Protein AF-A0AAV7UD61-F1 (afdb_monomer_lite)

pLDDT: mean 75.39, std 16.76, range [29.48, 95.06]

InterPro domains:
  IPR025260 Chromodomain-helicase-DNA-binding protein 1-like, C-terminal domain [PF13907] (40-122)
  IPR025260 Chromodomain-helicase-DNA-binding protein 1-like, C-terminal domain [SM01176] (21-124)
  IPR039880 CHD1 helical C-terminal domain containing protein 1-like [PTHR21765] (12-129)

Structure (mmCIF, N/CA/C/O backbone):
data_AF-A0AAV7UD61-F1
#
_entry.id   AF-A0AAV7UD61-F1
#
loop_
_atom_site.group_PDB
_atom_site.id
_atom_site.type_symbol
_atom_site.label_atom_id
_atom_site.label_alt_id
_atom_site.label_comp_id
_atom_site.label_asym_id
_atom_site.label_entity_id
_atom_site.label_seq_id
_atom_site.pdbx_PDB_ins_code
_atom_site.Cartn_x
_atom_site.Cartn_y
_atom_site.Cartn_z
_atom_site.occupancy
_atom_site.B_iso_or_equiv
_atom_site.auth_seq_id
_atom_site.auth_comp_id
_atom_site.auth_asym_id
_atom_site.auth_atom_id
_atom_site.pdbx_PDB_model_num
ATOM 1 N N . MET A 1 1 ? -34.409 -6.159 3.191 1.00 36.53 1 MET A N 1
ATOM 2 C CA . MET A 1 1 ? -32.940 -6.326 3.212 1.00 36.53 1 MET A CA 1
ATOM 3 C C . MET A 1 1 ? -32.510 -6.588 1.780 1.00 36.53 1 MET A C 1
ATOM 5 O O . MET A 1 1 ? -32.807 -7.651 1.262 1.00 36.53 1 MET A O 1
ATOM 9 N N . SER A 1 2 ? -31.980 -5.572 1.098 1.00 35.78 2 SER A N 1
ATOM 10 C CA . SER A 1 2 ? -31.686 -5.645 -0.338 1.00 35.78 2 SER A CA 1
ATOM 11 C C . SER A 1 2 ? -30.188 -5.876 -0.516 1.00 35.78 2 SER A C 1
ATOM 13 O O . SER A 1 2 ? -29.393 -4.960 -0.307 1.00 35.78 2 SER A O 1
ATOM 15 N N . SER A 1 3 ? -29.799 -7.118 -0.808 1.00 38.97 3 SER A N 1
ATOM 16 C CA . SER A 1 3 ? -28.416 -7.486 -1.112 1.00 38.97 3 SER A CA 1
ATOM 17 C C . SER A 1 3 ? -28.027 -6.872 -2.454 1.00 38.97 3 SER A C 1
ATOM 19 O O . SER A 1 3 ? -28.459 -7.339 -3.506 1.00 38.97 3 SER A O 1
ATOM 21 N N . LYS A 1 4 ? -27.216 -5.813 -2.426 1.00 45.31 4 LYS A N 1
ATOM 22 C CA . LYS A 1 4 ? -26.603 -5.259 -3.636 1.00 45.31 4 LYS A CA 1
ATOM 23 C C . LYS A 1 4 ? -25.491 -6.204 -4.084 1.00 45.31 4 LYS A C 1
ATOM 25 O O . LYS A 1 4 ? -24.361 -6.111 -3.622 1.00 45.31 4 LYS A O 1
ATOM 30 N N . GLN A 1 5 ? -25.835 -7.142 -4.959 1.00 41.94 5 GLN A N 1
ATOM 31 C CA . GLN A 1 5 ? -24.858 -7.993 -5.625 1.00 41.94 5 GLN A CA 1
ATOM 32 C C . GLN A 1 5 ? -24.098 -7.156 -6.657 1.00 41.94 5 GLN A C 1
ATOM 34 O O . GLN A 1 5 ? -24.698 -6.578 -7.561 1.00 41.94 5 GLN A O 1
ATOM 39 N N . PHE A 1 6 ? -22.772 -7.113 -6.544 1.00 42.91 6 PHE A N 1
ATOM 40 C CA . PHE A 1 6 ? -21.937 -6.877 -7.714 1.00 42.91 6 PHE A CA 1
ATOM 41 C C . PHE A 1 6 ? -21.918 -8.187 -8.500 1.00 42.91 6 PHE A C 1
ATOM 43 O O . PHE A 1 6 ? -21.272 -9.153 -8.095 1.00 42.91 6 PHE A O 1
ATOM 50 N N . ALA A 1 7 ? -22.668 -8.238 -9.598 1.00 36.91 7 ALA A N 1
ATOM 51 C CA . ALA A 1 7 ? -22.501 -9.287 -10.589 1.00 36.91 7 ALA A CA 1
ATOM 52 C C . ALA A 1 7 ? -21.109 -9.110 -11.212 1.00 36.91 7 ALA A C 1
ATOM 54 O O . ALA A 1 7 ? -20.886 -8.207 -12.016 1.00 36.91 7 ALA A O 1
ATOM 55 N N . VAL A 1 8 ? -20.153 -9.941 -10.797 1.00 40.88 8 VAL A N 1
ATOM 56 C CA . VAL A 1 8 ? -18.854 -10.054 -11.463 1.00 40.88 8 VAL A CA 1
ATOM 57 C C . VAL A 1 8 ? -19.097 -10.823 -12.758 1.00 40.88 8 VAL A C 1
ATOM 59 O O . VAL A 1 8 ? -19.033 -12.048 -12.785 1.00 40.88 8 VAL A O 1
ATOM 62 N N . SER A 1 9 ? -19.445 -10.098 -13.821 1.00 33.25 9 SER A N 1
ATOM 63 C CA . SER A 1 9 ? -19.324 -10.621 -15.181 1.00 33.25 9 SER A CA 1
ATOM 64 C C . SER A 1 9 ? -17.850 -10.541 -15.562 1.00 33.25 9 SER A C 1
ATOM 66 O O . SER A 1 9 ? -17.305 -9.454 -15.740 1.00 33.25 9 SER A O 1
ATOM 68 N N . LEU A 1 10 ? -17.190 -11.697 -15.601 1.00 43.19 10 LEU A N 1
ATOM 69 C CA . LEU A 1 10 ? -15.890 -11.869 -16.242 1.00 43.19 10 LEU A CA 1
ATOM 70 C C . LEU A 1 10 ? -16.129 -11.865 -17.755 1.00 43.19 10 LEU A C 1
ATOM 72 O O . LEU A 1 10 ? -16.506 -12.883 -18.323 1.00 43.19 10 LEU A O 1
ATOM 76 N N . GLU A 1 11 ? -15.943 -10.709 -18.383 1.00 29.48 11 GLU A N 1
ATOM 77 C CA . GLU A 1 11 ? -15.873 -10.552 -19.839 1.00 29.48 11 GLU A CA 1
ATOM 78 C C . GLU A 1 11 ? -14.590 -9.753 -20.147 1.00 29.48 11 GLU A C 1
ATOM 80 O O . GLU A 1 11 ? -14.348 -8.728 -19.492 1.00 29.48 11 GLU A O 1
ATOM 85 N N . PRO A 1 12 ? -13.700 -10.235 -21.035 1.00 40.78 12 PRO A N 1
ATOM 86 C CA . PRO A 1 12 ? -12.395 -9.629 -21.254 1.00 40.78 12 PRO A CA 1
ATOM 87 C C . PRO A 1 12 ? -12.520 -8.461 -22.239 1.00 40.78 12 PRO A C 1
ATOM 89 O O . PRO A 1 12 ? -12.270 -8.597 -23.433 1.00 40.78 12 PRO A O 1
ATOM 92 N N . SER A 1 13 ? -12.886 -7.281 -21.744 1.00 32.56 13 SER A N 1
ATOM 93 C CA . SER A 1 13 ? -12.985 -6.098 -22.598 1.00 32.56 13 SER A CA 1
ATOM 94 C C . SER A 1 13 ? -11.621 -5.434 -22.807 1.00 32.56 13 SER A C 1
ATOM 96 O O . SER A 1 13 ? -10.986 -4.963 -21.856 1.00 32.56 13 SER A O 1
ATOM 98 N N . LEU A 1 14 ? -11.240 -5.412 -24.086 1.00 38.53 14 LEU A N 1
ATOM 99 C CA . LEU A 1 14 ? -10.117 -4.731 -24.716 1.00 38.53 14 LEU A CA 1
ATOM 100 C C . LEU A 1 14 ? -9.861 -3.303 -24.214 1.00 38.53 14 LEU A C 1
ATOM 102 O O . LEU A 1 14 ? -10.757 -2.558 -23.819 1.00 38.53 14 LEU A O 1
ATOM 106 N N . GLU A 1 15 ? -8.587 -2.942 -24.329 1.00 46.84 15 GLU A N 1
ATOM 107 C CA . GLU A 1 15 ? -8.013 -1.618 -24.149 1.00 46.84 15 GLU A CA 1
ATOM 108 C C . GLU A 1 15 ? -8.794 -0.510 -24.871 1.00 46.84 15 GLU A C 1
ATOM 110 O O . GLU A 1 15 ? -9.121 -0.603 -26.052 1.00 46.84 15 GLU A O 1
ATOM 115 N N . SER A 1 16 ? -8.996 0.602 -24.165 1.00 34.72 16 SER A N 1
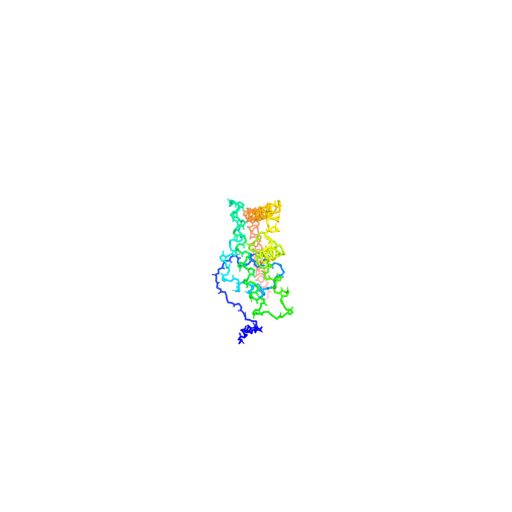ATOM 116 C CA . SER A 1 16 ? -9.247 1.908 -24.767 1.00 34.72 16 SER A CA 1
ATOM 117 C C . SER A 1 16 ? -8.548 2.970 -23.929 1.00 34.72 16 SER A C 1
ATOM 119 O O . SER A 1 16 ? -8.999 3.361 -22.850 1.00 34.72 16 SER A O 1
ATOM 121 N N . SER A 1 17 ? -7.417 3.416 -24.460 1.00 44.12 17 SER A N 1
ATOM 122 C CA . SER A 1 17 ? -6.573 4.503 -23.989 1.00 44.12 17 SER A CA 1
ATOM 123 C C . SER A 1 17 ? -7.355 5.792 -23.727 1.00 44.12 17 SER A C 1
ATOM 125 O O . SER A 1 17 ? -8.026 6.322 -24.607 1.00 44.12 17 SER A O 1
ATOM 127 N N . SER A 1 18 ? -7.183 6.360 -22.534 1.00 36.69 18 SER A N 1
ATOM 128 C CA . SER A 1 18 ? -7.392 7.787 -22.292 1.00 36.69 18 SER A CA 1
ATOM 129 C C . SER A 1 18 ? -6.300 8.282 -21.353 1.00 36.69 18 SER A C 1
ATOM 131 O O . SER A 1 18 ? -6.206 7.896 -20.189 1.00 36.69 18 SER A O 1
ATOM 133 N N . SER A 1 19 ? -5.445 9.123 -21.917 1.00 45.88 19 SER A N 1
ATOM 134 C CA . SER A 1 19 ? -4.215 9.674 -21.369 1.00 45.88 19 SER A CA 1
ATOM 135 C C . SER A 1 19 ? -4.374 10.290 -19.975 1.00 45.88 19 SER A C 1
ATOM 137 O O . SER A 1 19 ? -4.966 11.360 -19.829 1.00 45.88 19 SER A O 1
ATOM 139 N N . ASN A 1 20 ? -3.771 9.652 -18.966 1.00 39.94 20 ASN A N 1
ATOM 140 C CA . ASN A 1 20 ? -3.152 10.319 -17.819 1.00 39.94 20 ASN A CA 1
ATOM 141 C C . ASN A 1 20 ? -2.178 9.383 -17.063 1.00 39.94 20 ASN A C 1
ATOM 143 O O . ASN A 1 20 ? -2.588 8.549 -16.268 1.00 39.94 20 ASN A O 1
ATOM 147 N N . ALA A 1 21 ? -0.885 9.690 -17.208 1.00 45.38 21 ALA A N 1
ATOM 148 C CA . ALA A 1 21 ? 0.162 9.656 -16.179 1.00 45.38 21 ALA A CA 1
ATOM 149 C C . ALA A 1 21 ? 1.005 8.371 -15.922 1.00 45.38 21 ALA A C 1
ATOM 151 O O . ALA A 1 21 ? 0.470 7.333 -15.547 1.00 45.38 21 ALA A O 1
ATOM 152 N N . PRO A 1 22 ? 2.350 8.524 -15.825 1.00 50.88 22 PRO A N 1
ATOM 153 C CA . PRO A 1 22 ? 3.302 7.541 -15.267 1.00 50.88 22 PRO A CA 1
ATOM 154 C C . PRO A 1 22 ? 3.036 7.092 -13.815 1.00 50.88 22 PRO A C 1
ATOM 156 O O . PRO A 1 22 ? 3.796 6.317 -13.247 1.00 50.88 22 PRO A O 1
ATOM 159 N N . LYS A 1 23 ? 2.012 7.634 -13.144 1.00 52.72 23 LYS A N 1
ATOM 160 C CA . LYS A 1 23 ? 1.738 7.368 -11.722 1.00 52.72 23 LYS A CA 1
ATOM 161 C C . LYS A 1 23 ? 0.929 6.092 -11.510 1.00 52.72 23 LYS A C 1
ATOM 163 O O . LYS A 1 23 ? 1.025 5.517 -10.429 1.00 52.72 23 LYS A O 1
ATOM 168 N N . GLU A 1 24 ? 0.131 5.688 -12.494 1.00 55.94 24 GLU A N 1
ATOM 169 C CA . GLU A 1 24 ? -0.717 4.499 -12.396 1.00 55.94 24 GLU A CA 1
ATOM 170 C C . GLU A 1 24 ? 0.133 3.223 -12.458 1.00 55.94 24 GLU A C 1
ATOM 172 O O . GLU A 1 24 ? 0.063 2.414 -11.533 1.00 55.94 24 GLU A O 1
ATOM 177 N N . ASP A 1 25 ? 1.038 3.131 -13.436 1.00 59.50 25 ASP A N 1
ATOM 178 C CA . ASP A 1 25 ? 1.982 2.012 -13.577 1.00 59.50 25 ASP A CA 1
ATOM 179 C C . ASP A 1 25 ? 2.899 1.850 -12.366 1.00 59.50 25 ASP A C 1
ATOM 181 O O . ASP A 1 25 ? 3.105 0.743 -11.871 1.00 59.50 25 ASP A O 1
ATOM 185 N N . VAL A 1 26 ? 3.401 2.956 -11.812 1.00 62.12 26 VAL A N 1
ATOM 186 C CA . VAL A 1 26 ? 4.278 2.907 -10.632 1.00 62.12 26 VAL A CA 1
ATOM 187 C C . VAL A 1 26 ? 3.539 2.358 -9.406 1.00 62.12 26 VAL A C 1
ATOM 189 O O . VAL A 1 26 ? 4.123 1.623 -8.612 1.00 62.12 26 VAL A O 1
ATOM 192 N N . LEU A 1 27 ? 2.255 2.686 -9.236 1.00 64.69 27 LEU A N 1
ATOM 193 C CA . LEU A 1 27 ? 1.439 2.170 -8.132 1.00 64.69 27 LEU A CA 1
ATOM 194 C C . LEU A 1 27 ? 1.108 0.685 -8.306 1.00 64.69 27 LEU A C 1
ATOM 196 O O . LEU A 1 27 ? 1.111 -0.044 -7.314 1.00 64.69 27 LEU A O 1
ATOM 200 N N . ILE A 1 28 ? 0.862 0.248 -9.543 1.00 67.00 28 ILE A N 1
ATOM 201 C CA . ILE A 1 28 ? 0.646 -1.163 -9.885 1.00 67.00 28 ILE A CA 1
ATOM 202 C C . ILE A 1 28 ? 1.929 -1.969 -9.630 1.00 67.00 28 ILE A C 1
ATOM 204 O O . ILE A 1 28 ? 1.870 -3.017 -8.995 1.00 67.00 28 ILE A O 1
ATOM 208 N N . HIS A 1 29 ? 3.104 -1.441 -9.988 1.00 62.66 29 HIS A N 1
ATOM 209 C CA . HIS A 1 29 ? 4.391 -2.075 -9.681 1.00 62.66 29 HIS A CA 1
ATOM 210 C C . HIS A 1 29 ? 4.658 -2.164 -8.166 1.00 62.66 29 HIS A C 1
ATOM 212 O O . HIS A 1 29 ? 5.218 -3.139 -7.671 1.00 62.66 29 HIS A O 1
ATOM 218 N N . CYS A 1 30 ? 4.239 -1.168 -7.378 1.00 57.38 30 CYS A N 1
ATOM 219 C CA . CYS A 1 30 ? 4.327 -1.237 -5.914 1.00 57.38 30 CYS A CA 1
ATOM 220 C C . CYS A 1 30 ? 3.307 -2.205 -5.282 1.00 57.38 30 CYS A C 1
ATOM 222 O O . CYS A 1 30 ? 3.410 -2.506 -4.090 1.00 57.38 30 CYS A O 1
ATOM 224 N N . ALA A 1 31 ? 2.332 -2.688 -6.055 1.00 65.25 31 ALA A N 1
ATOM 225 C CA . ALA A 1 31 ? 1.269 -3.584 -5.619 1.00 65.25 31 ALA A CA 1
ATOM 226 C C . ALA A 1 31 ? 1.618 -5.073 -5.781 1.00 65.25 31 ALA A C 1
ATOM 228 O O . ALA A 1 31 ? 0.713 -5.902 -5.778 1.00 65.25 31 ALA A O 1
ATOM 229 N N . GLU A 1 32 ? 2.904 -5.423 -5.880 1.00 68.12 32 GLU A N 1
ATOM 230 C CA . GLU A 1 32 ? 3.391 -6.799 -6.026 1.00 68.12 32 GLU A CA 1
ATOM 231 C C . GLU A 1 32 ? 2.633 -7.780 -5.099 1.00 68.12 32 GLU A C 1
ATOM 233 O O . GLU A 1 32 ? 2.554 -7.586 -3.870 1.00 68.12 32 GLU A O 1
ATOM 238 N N . GLY A 1 33 ? 1.999 -8.787 -5.717 1.00 67.12 33 GLY A N 1
ATOM 239 C CA . GLY A 1 33 ? 1.102 -9.757 -5.072 1.00 67.12 33 GLY A CA 1
ATOM 240 C C . GLY A 1 33 ? -0.399 -9.407 -5.070 1.00 67.12 33 GLY A C 1
ATOM 241 O O . GLY A 1 33 ? -1.187 -10.173 -4.516 1.00 67.12 33 GLY A O 1
ATOM 242 N N . LEU A 1 34 ? -0.818 -8.282 -5.662 1.00 80.75 34 LEU A N 1
ATOM 243 C CA . LEU A 1 34 ? -2.221 -7.966 -5.961 1.00 80.75 34 LEU A CA 1
ATOM 244 C C . LEU A 1 34 ? -2.476 -8.159 -7.461 1.00 80.75 34 LEU A C 1
ATOM 246 O O . LEU A 1 34 ? -1.796 -7.554 -8.283 1.00 80.75 34 LEU A O 1
ATOM 250 N N . GLY A 1 35 ? -3.466 -8.980 -7.821 1.00 85.50 35 GLY A N 1
ATOM 251 C CA . GLY A 1 35 ? -3.871 -9.141 -9.220 1.00 85.50 35 GLY A CA 1
ATOM 252 C C . GLY A 1 35 ? -4.452 -7.847 -9.800 1.00 85.50 35 GLY A C 1
ATOM 253 O O . GLY A 1 35 ? -5.031 -7.040 -9.068 1.00 85.50 35 GLY A O 1
ATOM 254 N N . THR A 1 36 ? -4.332 -7.655 -11.116 1.00 85.00 36 THR A N 1
ATOM 255 C CA . THR A 1 36 ? -4.787 -6.444 -11.827 1.00 85.00 36 THR A CA 1
ATOM 256 C C . THR A 1 36 ? -6.253 -6.108 -11.541 1.00 85.00 36 THR A C 1
ATOM 258 O O . THR A 1 36 ? -6.579 -4.961 -11.226 1.00 85.00 36 THR A O 1
ATOM 261 N N . ASP A 1 37 ? -7.140 -7.104 -11.566 1.00 86.81 37 ASP A N 1
ATOM 262 C CA . ASP A 1 37 ? -8.572 -6.894 -11.319 1.00 86.81 37 ASP A CA 1
ATOM 263 C C . ASP A 1 37 ? -8.871 -6.621 -9.847 1.00 86.81 37 ASP A C 1
ATOM 265 O O . ASP A 1 37 ? -9.657 -5.734 -9.512 1.00 86.81 37 ASP A O 1
ATOM 269 N N . THR A 1 38 ? -8.160 -7.295 -8.943 1.00 89.38 38 THR A N 1
ATOM 270 C CA . THR A 1 38 ? -8.215 -7.012 -7.507 1.00 89.38 38 THR A CA 1
ATOM 271 C C . THR A 1 38 ? -7.804 -5.568 -7.218 1.00 89.38 38 THR A C 1
ATOM 273 O O . THR A 1 38 ? -8.460 -4.873 -6.443 1.00 89.38 38 THR A O 1
ATOM 276 N N . PHE A 1 39 ? -6.751 -5.085 -7.879 1.00 87.81 39 PHE A N 1
ATOM 277 C CA . PHE A 1 39 ? -6.288 -3.709 -7.749 1.00 87.81 39 PHE A CA 1
ATOM 278 C C . PHE A 1 39 ? -7.328 -2.703 -8.261 1.00 87.81 39 PHE A C 1
ATOM 280 O O . PHE A 1 39 ? -7.558 -1.685 -7.604 1.00 87.81 39 PHE A O 1
ATOM 287 N N . LYS A 1 40 ? -8.004 -2.988 -9.384 1.00 90.19 40 LYS A N 1
ATOM 288 C CA . LYS A 1 40 ? -9.122 -2.167 -9.889 1.00 90.19 40 LYS A CA 1
ATOM 289 C C . LYS A 1 40 ? -10.276 -2.101 -8.883 1.00 90.19 40 LYS A C 1
ATOM 291 O O . LYS A 1 40 ? -10.719 -1.000 -8.558 1.00 90.19 40 LYS A O 1
ATOM 296 N N . ILE A 1 41 ? -10.690 -3.239 -8.322 1.00 89.38 41 ILE A N 1
ATOM 297 C CA . ILE A 1 41 ? -11.751 -3.304 -7.301 1.00 89.38 41 ILE A CA 1
ATOM 298 C C . ILE A 1 41 ? -11.371 -2.468 -6.072 1.00 89.38 41 ILE A C 1
ATOM 300 O O . ILE A 1 41 ? -12.160 -1.642 -5.606 1.00 89.38 41 ILE A O 1
ATOM 304 N N . CYS A 1 42 ? -10.140 -2.620 -5.574 1.00 91.06 42 CYS A N 1
ATOM 305 C CA . CYS A 1 42 ? -9.647 -1.816 -4.461 1.00 91.06 42 CYS A CA 1
ATOM 306 C C . CYS A 1 42 ? -9.640 -0.319 -4.786 1.00 91.06 42 CYS A C 1
ATOM 308 O O . CYS A 1 42 ? -10.078 0.480 -3.957 1.00 91.06 42 CYS A O 1
ATOM 310 N N . LYS A 1 43 ? -9.170 0.075 -5.976 1.00 90.25 43 LYS A N 1
ATOM 311 C CA . LYS A 1 43 ? -9.158 1.479 -6.411 1.00 90.25 43 LYS A CA 1
ATOM 312 C C . LYS A 1 43 ? -10.557 2.086 -6.421 1.00 90.25 43 LYS A C 1
ATOM 314 O O . LYS A 1 43 ? -10.734 3.161 -5.845 1.00 90.25 43 LYS A O 1
ATOM 319 N N . GLU A 1 44 ? -11.525 1.415 -7.041 1.00 92.69 44 GLU A N 1
ATOM 320 C CA . GLU A 1 44 ? -12.894 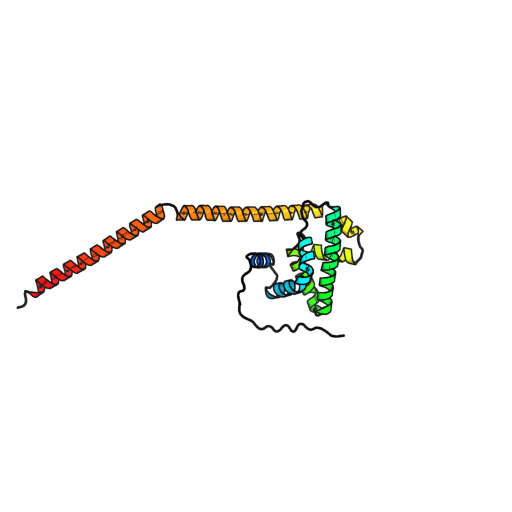1.928 -7.147 1.00 92.69 44 GLU A CA 1
ATOM 321 C C . GLU A 1 44 ? -13.544 2.059 -5.770 1.00 92.69 44 GLU A C 1
ATOM 323 O O . GLU A 1 44 ? -14.032 3.132 -5.406 1.00 92.69 44 GLU A O 1
ATOM 328 N N . TYR A 1 45 ? -13.444 1.024 -4.935 1.00 91.00 45 TYR A N 1
ATOM 329 C CA . TYR A 1 45 ? -14.048 1.061 -3.605 1.00 91.00 45 TYR A CA 1
ATOM 330 C C . TYR A 1 45 ? -13.382 2.082 -2.666 1.00 91.00 45 TYR A C 1
ATOM 332 O O . TYR A 1 45 ? -14.038 2.699 -1.819 1.00 91.00 45 TYR A O 1
ATOM 340 N N . MET A 1 46 ? -12.073 2.304 -2.821 1.00 90.62 46 MET A N 1
ATOM 341 C CA . MET A 1 46 ? -11.311 3.273 -2.027 1.00 90.62 46 MET A CA 1
ATOM 342 C C . MET A 1 46 ? -11.367 4.699 -2.581 1.00 90.62 46 MET A C 1
ATOM 344 O O . MET A 1 46 ? -10.843 5.624 -1.948 1.00 90.62 46 MET A O 1
ATOM 348 N N . ARG A 1 47 ? -12.031 4.929 -3.720 1.00 91.38 47 ARG A N 1
ATOM 349 C CA . ARG A 1 47 ? -12.180 6.255 -4.334 1.00 91.38 47 ARG A CA 1
ATOM 350 C C . ARG A 1 47 ? -12.764 7.306 -3.373 1.00 91.38 47 ARG A C 1
ATOM 352 O O . ARG A 1 47 ? -12.155 8.379 -3.269 1.00 91.38 47 ARG A O 1
ATOM 359 N N . PRO A 1 48 ? -13.827 7.030 -2.584 1.00 90.75 48 PRO A N 1
ATOM 360 C CA . PRO A 1 48 ? -14.336 7.971 -1.575 1.00 90.75 48 PRO A CA 1
ATOM 361 C C . PRO A 1 48 ? -13.311 8.271 -0.469 1.00 90.75 48 PRO A C 1
ATOM 363 O O . PRO A 1 48 ? -13.302 9.350 0.127 1.00 90.75 48 PRO A O 1
ATOM 366 N N . MET A 1 49 ? -12.386 7.339 -0.236 1.00 89.75 49 MET A N 1
ATOM 367 C CA . MET A 1 49 ? -11.377 7.392 0.818 1.00 89.75 49 MET A CA 1
ATOM 368 C C . MET A 1 49 ? -10.040 8.005 0.389 1.00 89.75 49 MET A C 1
ATOM 370 O O . MET A 1 49 ? -9.141 8.158 1.221 1.00 89.75 49 MET A O 1
ATOM 374 N N . LYS A 1 50 ? -9.915 8.479 -0.858 1.00 87.12 50 LYS A N 1
ATOM 375 C CA . LYS A 1 50 ? -8.691 9.099 -1.403 1.00 87.12 50 LYS A CA 1
ATOM 376 C C . LYS A 1 50 ? -8.097 10.190 -0.504 1.00 87.12 50 LYS A C 1
ATOM 378 O O . LYS A 1 50 ? -6.881 10.253 -0.324 1.00 87.12 50 LYS A O 1
ATOM 383 N N . LYS A 1 51 ? -8.936 11.050 0.092 1.00 83.88 51 LYS A N 1
ATOM 384 C CA . LYS A 1 51 ? -8.477 12.123 1.000 1.00 83.88 51 LYS A CA 1
ATOM 385 C C . LYS A 1 51 ? -7.878 11.571 2.297 1.00 83.88 51 LYS A C 1
ATOM 387 O O . LYS A 1 51 ? -6.923 12.148 2.808 1.00 83.88 51 LYS A O 1
ATOM 392 N N . SER A 1 52 ? -8.430 10.484 2.827 1.00 83.56 52 SER A N 1
ATOM 393 C CA . SER A 1 52 ? -7.912 9.823 4.028 1.00 83.56 52 SER A CA 1
ATOM 394 C C . SER A 1 52 ? -6.636 9.037 3.736 1.00 83.56 52 SER A C 1
ATOM 396 O O . SER A 1 52 ? -5.695 9.136 4.516 1.00 83.56 52 SER A O 1
ATOM 398 N N . LEU A 1 53 ? -6.564 8.346 2.592 1.00 84.62 53 LEU A N 1
ATOM 399 C CA . LEU A 1 53 ? -5.356 7.642 2.147 1.00 84.62 53 LEU A CA 1
ATOM 400 C C . LEU A 1 53 ? -4.176 8.600 1.967 1.00 84.62 53 LEU A C 1
ATOM 402 O O . LEU A 1 53 ? -3.105 8.365 2.512 1.00 84.62 53 LEU A O 1
ATOM 406 N N . ARG A 1 54 ? -4.385 9.750 1.311 1.00 80.06 54 ARG A N 1
ATOM 407 C CA . ARG A 1 54 ? -3.335 10.780 1.184 1.00 80.06 54 ARG A CA 1
ATOM 408 C C . ARG A 1 54 ? -2.819 11.280 2.531 1.00 80.06 54 ARG A C 1
ATOM 410 O O . ARG A 1 54 ? -1.646 11.594 2.650 1.00 80.06 54 ARG A O 1
ATOM 417 N N . LYS A 1 55 ? -3.687 11.358 3.541 1.00 73.19 55 LYS A N 1
ATOM 418 C CA . LYS A 1 55 ? -3.323 11.816 4.890 1.00 73.19 55 LYS A CA 1
ATOM 419 C C . LYS A 1 55 ? -2.614 10.746 5.723 1.00 73.19 55 LYS A C 1
ATOM 421 O O . LYS A 1 55 ? -2.079 11.086 6.775 1.00 73.19 55 LYS A O 1
ATOM 426 N N . MET A 1 56 ? -2.601 9.484 5.282 1.00 73.06 56 MET A N 1
ATOM 427 C CA . MET A 1 56 ? -1.780 8.440 5.904 1.00 73.06 56 MET A CA 1
ATOM 428 C C . MET A 1 56 ? -0.296 8.572 5.554 1.00 73.06 56 MET A C 1
ATOM 430 O O . MET A 1 56 ? 0.544 8.171 6.360 1.00 73.06 56 MET A O 1
ATOM 434 N N . ALA A 1 57 ? 0.034 9.192 4.418 1.00 69.69 57 ALA A N 1
ATOM 435 C CA . ALA A 1 57 ? 1.379 9.668 4.124 1.00 69.69 57 ALA A CA 1
ATOM 436 C C . ALA A 1 57 ? 1.641 10.950 4.934 1.00 69.69 57 ALA A C 1
ATOM 438 O O . ALA A 1 57 ? 1.451 12.070 4.461 1.00 69.69 57 ALA A O 1
ATOM 439 N N . LEU A 1 58 ? 1.980 10.781 6.212 1.00 65.81 58 LEU A N 1
ATOM 440 C CA . LEU A 1 58 ? 2.229 11.897 7.119 1.00 65.81 58 LEU A CA 1
ATOM 441 C C . LEU A 1 58 ? 3.503 12.659 6.706 1.00 65.81 58 LEU A C 1
ATOM 443 O O . LEU A 1 58 ? 4.544 12.025 6.536 1.00 65.81 58 LEU A O 1
ATOM 447 N N . PRO A 1 59 ? 3.462 14.001 6.620 1.00 64.38 59 PRO A N 1
ATOM 448 C CA . PRO A 1 59 ? 4.662 14.820 6.477 1.00 64.38 59 PRO A CA 1
ATOM 449 C C . PRO A 1 59 ? 5.638 14.581 7.635 1.00 64.38 59 PRO A C 1
ATOM 451 O O . PRO A 1 59 ? 5.213 14.479 8.796 1.00 64.38 59 PRO A O 1
ATOM 454 N N . ALA A 1 60 ? 6.937 14.527 7.332 1.00 61.84 60 ALA A N 1
ATOM 455 C CA . ALA A 1 60 ? 7.992 14.344 8.330 1.00 61.84 60 ALA A CA 1
ATOM 456 C C . ALA A 1 60 ? 7.962 15.445 9.408 1.00 61.84 60 ALA A C 1
ATOM 458 O O . ALA A 1 60 ? 8.160 15.146 10.584 1.00 61.84 60 ALA A O 1
ATOM 459 N N . ASP A 1 61 ? 7.537 16.657 9.049 1.00 66.62 61 ASP A N 1
ATOM 460 C CA . ASP A 1 61 ? 7.634 17.850 9.903 1.00 66.62 61 ASP A CA 1
ATOM 461 C C . ASP A 1 61 ? 6.474 18.025 10.898 1.00 66.62 61 ASP A C 1
ATOM 463 O O . ASP A 1 61 ? 6.472 18.949 11.712 1.00 66.62 61 ASP A O 1
ATOM 467 N N . LEU A 1 62 ? 5.450 17.156 10.873 1.00 69.88 62 LEU A N 1
ATOM 468 C CA . LEU A 1 62 ? 4.364 17.273 11.851 1.00 69.88 62 LEU A CA 1
ATOM 469 C C . LEU A 1 62 ? 4.808 16.831 13.264 1.00 69.88 62 LEU A C 1
ATOM 471 O O . LEU A 1 62 ? 5.401 15.755 13.412 1.00 69.88 62 LEU A O 1
ATOM 475 N N . PRO A 1 63 ? 4.386 17.550 14.326 1.00 74.88 63 PRO A N 1
ATOM 476 C CA . PRO A 1 63 ? 4.568 17.112 15.705 1.00 74.88 63 PRO A CA 1
ATOM 477 C C . PRO A 1 63 ? 3.967 15.727 15.950 1.00 74.88 63 PRO A C 1
ATOM 479 O O . PRO A 1 63 ? 2.866 15.409 15.480 1.00 74.88 63 PRO A O 1
ATOM 482 N N . ARG A 1 64 ? 4.669 14.917 16.744 1.00 69.38 64 ARG A N 1
ATOM 483 C CA . ARG A 1 64 ? 4.319 13.518 17.028 1.00 69.38 64 ARG A CA 1
ATOM 484 C C . ARG A 1 64 ? 2.885 13.349 17.536 1.00 69.38 64 ARG A C 1
ATOM 486 O O . ARG A 1 64 ? 2.157 12.490 17.050 1.00 69.38 64 ARG A O 1
ATOM 493 N N . GLU A 1 65 ? 2.428 14.203 18.442 1.00 73.12 65 GLU A N 1
ATOM 494 C CA . GLU A 1 65 ? 1.063 14.142 18.986 1.00 73.12 65 GLU A CA 1
ATOM 495 C C . GLU A 1 65 ? -0.017 14.394 17.927 1.00 73.12 65 GLU A C 1
ATOM 497 O O . GLU A 1 65 ? -1.031 13.690 17.864 1.00 73.12 65 GLU A O 1
ATOM 502 N N . LYS A 1 66 ? 0.225 15.360 17.032 1.00 76.56 66 LYS A N 1
ATOM 503 C CA . LYS A 1 66 ? -0.680 15.649 15.916 1.00 76.56 66 LYS A CA 1
ATOM 504 C C . LYS A 1 66 ? -0.717 14.465 14.951 1.00 76.56 66 LYS A C 1
ATOM 506 O O . LYS A 1 66 ? -1.816 14.033 14.594 1.00 76.56 66 LYS A O 1
ATOM 511 N N . LYS A 1 67 ? 0.442 13.886 14.602 1.00 72.50 67 LYS A N 1
ATOM 512 C CA . LYS A 1 67 ? 0.538 12.661 13.782 1.00 72.50 67 LYS A CA 1
ATOM 513 C C . LYS A 1 67 ? -0.327 11.542 14.358 1.00 72.50 67 LYS A C 1
ATOM 515 O O . LYS A 1 67 ? -1.148 10.983 13.641 1.00 72.50 67 LYS A O 1
ATOM 520 N N . LEU A 1 68 ? -0.248 11.292 15.665 1.00 73.94 68 LEU A N 1
ATOM 521 C CA . LEU A 1 68 ? -1.038 10.248 16.328 1.00 73.94 68 LEU A CA 1
ATOM 522 C C . LEU A 1 68 ? -2.545 10.482 16.244 1.00 73.94 68 LEU A C 1
ATOM 524 O O . LEU A 1 68 ? -3.296 9.572 15.881 1.00 73.94 68 LEU A O 1
ATOM 528 N N . LYS A 1 69 ? -3.001 11.707 16.519 1.00 78.56 69 LYS A N 1
ATOM 529 C CA . LYS A 1 69 ? -4.425 12.062 16.424 1.00 78.56 69 LYS A CA 1
ATOM 530 C C . LYS A 1 69 ? -4.953 11.930 14.990 1.00 78.56 69 LYS A C 1
ATOM 532 O O . LYS A 1 69 ? -6.129 11.604 14.796 1.00 78.56 69 LYS A O 1
ATOM 537 N N . TYR A 1 70 ? -4.116 12.201 13.988 1.00 77.50 70 TYR A N 1
ATOM 538 C CA . TYR A 1 70 ? -4.461 12.034 12.575 1.00 77.50 70 TYR A CA 1
ATOM 539 C C . TYR A 1 70 ? -4.468 10.571 12.140 1.00 77.50 70 TYR A C 1
ATOM 541 O O . TYR A 1 70 ? -5.458 10.134 11.547 1.00 77.50 70 TYR A O 1
ATOM 549 N N . THR A 1 71 ? -3.432 9.804 12.482 1.00 77.44 71 THR A N 1
ATOM 550 C CA . THR A 1 71 ? -3.354 8.365 12.198 1.00 77.44 71 THR A CA 1
ATOM 551 C C . THR A 1 71 ? -4.536 7.634 12.813 1.00 77.44 71 THR A C 1
ATOM 553 O O . THR A 1 71 ? -5.199 6.875 12.115 1.00 77.44 71 THR A O 1
ATOM 556 N N . ARG A 1 72 ? -4.890 7.935 14.070 1.00 80.62 72 ARG A N 1
ATOM 557 C CA . ARG A 1 72 ? -6.056 7.344 14.744 1.00 80.62 72 ARG A CA 1
ATOM 558 C C . ARG A 1 72 ? -7.357 7.596 13.982 1.00 80.62 72 ARG A C 1
ATOM 560 O O . ARG A 1 72 ? -8.066 6.652 13.657 1.00 80.62 72 ARG A O 1
ATOM 567 N N . ARG A 1 73 ? -7.676 8.863 13.692 1.00 84.38 73 ARG A N 1
ATOM 568 C CA . ARG A 1 73 ? -8.921 9.222 12.986 1.00 84.38 73 ARG A CA 1
ATOM 569 C C . ARG A 1 73 ? -8.988 8.602 11.592 1.00 84.38 73 ARG A C 1
ATOM 571 O O . ARG A 1 73 ? -10.059 8.189 11.159 1.00 84.38 73 ARG A O 1
ATOM 578 N N . SER A 1 74 ? -7.853 8.537 10.905 1.00 85.88 74 SER A N 1
ATOM 579 C CA . SER A 1 74 ? -7.774 7.958 9.564 1.00 85.88 74 SER A CA 1
ATOM 580 C C . SER A 1 74 ? -7.919 6.437 9.599 1.00 85.88 74 SER A C 1
ATOM 582 O O . SER A 1 74 ? -8.645 5.904 8.770 1.00 85.88 74 SER A O 1
ATOM 584 N N . LEU A 1 75 ? -7.303 5.758 10.576 1.00 86.88 75 LEU A N 1
ATOM 585 C CA . LEU A 1 75 ? -7.418 4.310 10.781 1.00 86.88 75 LEU A CA 1
ATOM 586 C C . LEU A 1 75 ? -8.847 3.874 11.087 1.00 86.88 75 LEU A C 1
ATOM 588 O O . LEU A 1 75 ? -9.293 2.901 10.496 1.00 86.88 75 LEU A O 1
ATOM 592 N N . ILE A 1 76 ? -9.555 4.592 11.966 1.00 89.38 76 ILE A N 1
ATOM 593 C CA . ILE A 1 76 ? -10.960 4.289 12.281 1.00 89.38 76 ILE A CA 1
ATOM 594 C C . ILE A 1 76 ? -11.796 4.404 11.007 1.00 89.38 76 ILE A C 1
ATOM 596 O O . ILE A 1 76 ? -12.390 3.430 10.571 1.00 89.38 76 ILE A O 1
ATOM 600 N N . ARG A 1 77 ? -11.738 5.559 10.330 1.00 91.19 77 ARG A N 1
ATOM 601 C CA . ARG A 1 77 ? -12.538 5.792 9.121 1.00 91.19 77 ARG A CA 1
ATOM 602 C C . ARG A 1 77 ? -12.234 4.793 7.998 1.00 91.19 77 ARG A C 1
ATOM 604 O O . ARG A 1 77 ? -13.150 4.359 7.315 1.00 91.19 77 ARG A O 1
ATOM 611 N N . LEU A 1 78 ? -10.959 4.472 7.770 1.00 92.50 78 LEU A N 1
ATOM 612 C CA . LEU A 1 78 ? -10.557 3.505 6.743 1.00 92.50 78 LEU A CA 1
ATOM 613 C C . LEU A 1 78 ? -10.962 2.084 7.113 1.00 92.50 78 LEU A C 1
ATOM 615 O O . LEU A 1 78 ? -11.488 1.376 6.264 1.00 92.50 78 LEU A O 1
ATOM 619 N N . GLY A 1 79 ? -10.721 1.674 8.356 1.00 93.25 79 GLY A N 1
ATOM 620 C CA . GLY A 1 79 ? -11.065 0.335 8.810 1.00 93.25 79 GLY A CA 1
ATOM 621 C C . GLY A 1 79 ? -12.571 0.101 8.833 1.00 93.25 79 GLY A C 1
ATOM 622 O O . GLY A 1 79 ? -13.006 -0.949 8.387 1.00 93.25 79 GLY A O 1
ATOM 623 N N . ASP A 1 80 ? -13.367 1.093 9.236 1.00 94.19 80 ASP A N 1
ATOM 624 C CA . ASP A 1 80 ? -14.830 0.990 9.208 1.00 94.19 80 ASP A CA 1
ATOM 625 C C . ASP A 1 80 ? -15.359 0.893 7.772 1.00 94.19 80 ASP A C 1
ATOM 627 O O . ASP A 1 80 ? -16.222 0.069 7.490 1.00 94.19 80 ASP A O 1
ATOM 631 N N . HIS A 1 81 ? -14.789 1.663 6.836 1.00 95.06 81 HIS A N 1
ATOM 632 C CA . HIS A 1 81 ? -15.122 1.554 5.409 1.00 95.06 81 HIS A CA 1
ATOM 633 C C . HIS A 1 81 ? -14.760 0.171 4.842 1.00 95.06 81 HIS A C 1
ATOM 635 O O . HIS A 1 81 ? -15.518 -0.399 4.066 1.00 95.06 81 HIS A O 1
ATOM 641 N N . ILE A 1 82 ? -13.627 -0.406 5.259 1.00 94.44 82 ILE A N 1
ATOM 642 C 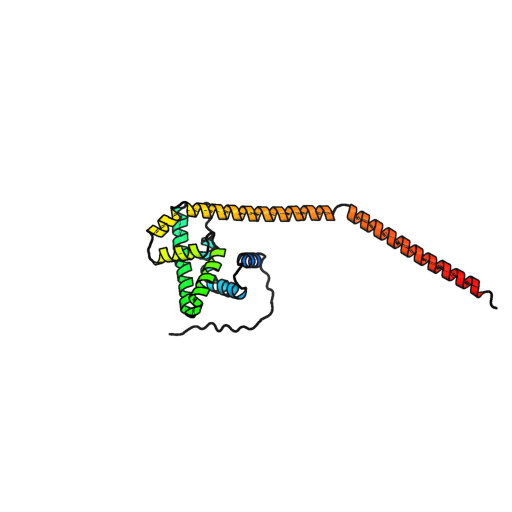CA . ILE A 1 82 ? -13.251 -1.783 4.898 1.00 94.44 82 ILE A CA 1
ATOM 643 C C . ILE A 1 82 ? -14.214 -2.796 5.523 1.00 94.44 82 ILE A C 1
ATOM 645 O O . ILE A 1 82 ? -14.593 -3.751 4.859 1.00 94.44 82 ILE A O 1
ATOM 649 N N . ASP A 1 83 ? -14.618 -2.624 6.776 1.00 94.62 83 ASP A N 1
ATOM 650 C CA . ASP A 1 83 ? -15.534 -3.565 7.422 1.00 94.62 83 ASP A CA 1
ATOM 651 C C . ASP A 1 83 ? -16.914 -3.555 6.749 1.00 94.62 83 ASP A C 1
ATOM 653 O O . ASP A 1 83 ? -17.471 -4.627 6.523 1.00 94.62 83 ASP A O 1
ATOM 657 N N . VAL A 1 84 ? -17.406 -2.383 6.324 1.00 95.06 84 VAL A N 1
ATOM 658 C CA . VAL A 1 84 ? -18.618 -2.272 5.492 1.00 95.06 84 VAL A CA 1
ATOM 659 C C . VAL A 1 84 ? -18.439 -3.012 4.165 1.00 95.06 84 VAL A C 1
ATOM 661 O O . VAL A 1 84 ? -19.321 -3.770 3.775 1.00 95.06 84 VAL A O 1
ATOM 664 N N . PHE A 1 85 ? -17.288 -2.880 3.493 1.00 93.50 85 PHE A N 1
ATOM 665 C CA . PHE A 1 85 ? -17.003 -3.660 2.281 1.00 93.50 85 PHE A CA 1
ATOM 666 C C . PHE A 1 85 ? -17.132 -5.165 2.517 1.00 93.50 85 PHE A C 1
ATOM 668 O O . PHE A 1 85 ? -17.806 -5.873 1.771 1.00 93.50 85 PHE A O 1
ATOM 675 N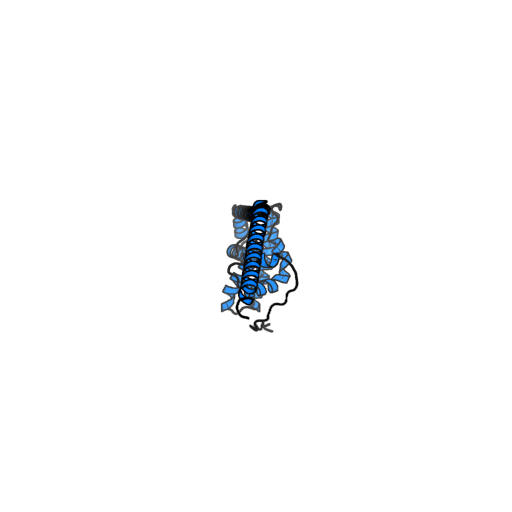 N . LEU A 1 86 ? -16.468 -5.646 3.569 1.00 94.06 86 LEU A N 1
ATOM 676 C CA . LEU A 1 86 ? -16.422 -7.064 3.903 1.00 94.06 86 LEU A CA 1
ATOM 677 C C . LEU A 1 86 ? -17.795 -7.604 4.306 1.00 94.06 86 LEU A C 1
ATOM 679 O O . LEU A 1 86 ? -18.056 -8.783 4.093 1.00 94.06 86 LEU A O 1
ATOM 683 N N . GLN A 1 87 ? -18.644 -6.766 4.896 1.00 94.31 87 GLN A N 1
ATOM 684 C CA . GLN A 1 87 ? -19.985 -7.142 5.321 1.00 94.31 87 GLN A CA 1
ATOM 685 C C . GLN A 1 87 ? -20.989 -7.135 4.163 1.00 94.31 87 GLN A C 1
ATOM 687 O O . GLN A 1 87 ? -21.781 -8.067 4.044 1.00 94.31 87 GLN A O 1
ATOM 692 N N . ASP A 1 88 ? -20.953 -6.106 3.316 1.00 93.38 88 ASP A N 1
ATOM 693 C CA . ASP A 1 88 ? -21.983 -5.886 2.298 1.00 93.38 88 ASP A CA 1
ATOM 694 C C . ASP A 1 88 ? -21.690 -6.621 0.983 1.00 93.38 88 ASP A C 1
ATOM 696 O O . ASP A 1 88 ? -22.623 -6.964 0.255 1.00 93.38 88 ASP A O 1
ATOM 700 N N . TYR A 1 89 ? -20.410 -6.863 0.668 1.00 90.12 89 TYR A N 1
ATOM 701 C CA . TYR A 1 89 ? -19.992 -7.342 -0.656 1.00 90.12 89 TYR A CA 1
ATOM 702 C C . TYR A 1 89 ? -19.253 -8.684 -0.647 1.00 90.12 89 TYR A C 1
ATOM 704 O O . TYR A 1 89 ? -19.129 -9.296 -1.706 1.00 90.12 89 TYR A O 1
ATOM 712 N N . CYS A 1 90 ? -18.753 -9.164 0.497 1.00 91.00 90 CYS A N 1
ATOM 713 C CA . CYS A 1 90 ? -17.982 -10.410 0.553 1.00 91.00 90 CYS A CA 1
ATOM 714 C C . CYS A 1 90 ? -18.785 -11.565 1.147 1.00 91.00 90 CYS A C 1
ATOM 716 O O . CYS A 1 90 ? -19.459 -11.423 2.168 1.00 91.00 90 CYS A O 1
ATOM 718 N N . LYS A 1 91 ? -18.631 -12.758 0.567 1.00 93.31 91 LYS A N 1
ATOM 719 C CA . LYS A 1 91 ? -19.169 -13.980 1.173 1.00 93.31 91 LYS A CA 1
ATOM 720 C C . LYS A 1 91 ? -18.305 -14.400 2.371 1.00 93.31 91 LYS A C 1
ATOM 722 O O . LYS A 1 91 ? -17.101 -14.131 2.363 1.00 93.31 91 LYS A O 1
ATOM 727 N N . PRO A 1 92 ? -18.849 -15.112 3.379 1.00 93.69 92 PRO A N 1
ATOM 728 C CA . PRO A 1 92 ? -18.122 -15.441 4.612 1.00 93.69 92 PRO A CA 1
ATOM 729 C C . PRO A 1 92 ? -16.747 -16.098 4.406 1.00 93.69 92 PRO A C 1
ATOM 731 O O . PRO A 1 92 ? -15.805 -15.803 5.142 1.00 93.69 92 PRO A O 1
ATOM 734 N N . TRP A 1 93 ? -16.598 -16.943 3.380 1.00 92.94 93 TRP A N 1
ATOM 735 C CA . TRP A 1 93 ? -15.326 -17.598 3.049 1.00 92.94 93 TRP A CA 1
ATOM 736 C C . TRP A 1 93 ? -14.310 -16.674 2.357 1.00 92.94 93 TRP A C 1
ATOM 738 O O . TRP A 1 93 ? -13.106 -16.914 2.430 1.00 92.94 93 TRP A O 1
ATOM 748 N N . GLU A 1 94 ? -14.760 -15.583 1.737 1.00 91.31 94 GLU A N 1
ATOM 749 C CA . GLU A 1 94 ? -13.910 -14.618 1.027 1.00 91.31 94 GLU A CA 1
ATOM 750 C C . GLU A 1 94 ? -13.435 -13.482 1.940 1.00 91.31 94 GLU A C 1
ATOM 752 O O . GLU A 1 94 ? -12.410 -12.854 1.670 1.00 91.31 94 GLU A O 1
ATOM 757 N N . VAL A 1 95 ? -14.138 -13.236 3.053 1.00 93.62 95 VAL A N 1
ATOM 758 C CA . VAL A 1 95 ? -13.857 -12.136 3.991 1.00 93.62 95 VAL A CA 1
ATOM 759 C C . VAL A 1 95 ? -12.387 -12.110 4.420 1.00 93.62 95 VAL A C 1
ATOM 761 O O . VAL A 1 95 ? -11.761 -11.052 4.472 1.00 93.62 95 VAL A O 1
ATOM 764 N N . ASN A 1 96 ? -11.793 -13.266 4.718 1.00 92.94 96 ASN A N 1
ATOM 765 C CA . ASN A 1 96 ? -10.395 -13.327 5.151 1.00 92.94 96 ASN A CA 1
ATOM 766 C C . ASN A 1 96 ? -9.411 -12.955 4.034 1.00 92.94 96 ASN A C 1
ATOM 768 O O . ASN A 1 96 ? -8.374 -12.347 4.318 1.00 92.94 96 ASN A O 1
ATOM 772 N N . HIS A 1 97 ? -9.729 -13.307 2.788 1.00 92.56 97 HIS A N 1
ATOM 773 C CA . HIS A 1 97 ? -8.939 -12.946 1.617 1.00 92.56 97 HIS A CA 1
ATOM 774 C C . HIS A 1 97 ? -9.056 -11.444 1.337 1.00 92.56 97 HIS A C 1
ATOM 776 O O . HIS A 1 97 ? -8.048 -10.733 1.371 1.00 92.56 97 HIS A O 1
ATOM 782 N N . TRP A 1 98 ? -10.282 -10.939 1.187 1.00 94.00 98 TRP A N 1
ATOM 783 C CA . TRP A 1 98 ? -10.542 -9.530 0.895 1.00 94.00 98 TRP A CA 1
ATOM 784 C C . TRP A 1 98 ? -10.036 -8.591 1.982 1.00 94.00 98 TRP A C 1
ATOM 786 O O . TRP A 1 98 ? -9.515 -7.520 1.679 1.00 94.00 98 TRP A O 1
ATOM 796 N N . ARG A 1 99 ? -10.074 -9.012 3.250 1.00 94.94 99 ARG A N 1
ATOM 797 C CA . ARG A 1 99 ? -9.467 -8.245 4.341 1.00 94.94 99 ARG A CA 1
ATOM 798 C C . ARG A 1 99 ? -7.964 -8.072 4.123 1.00 94.94 99 ARG A C 1
ATOM 800 O O . ARG A 1 99 ? -7.456 -6.961 4.247 1.00 94.94 99 ARG A O 1
ATOM 807 N N . LYS A 1 100 ? -7.240 -9.150 3.796 1.00 93.31 100 LYS A N 1
ATOM 808 C CA . LYS A 1 100 ? -5.791 -9.082 3.522 1.00 93.31 100 LYS A CA 1
ATOM 809 C C . LYS A 1 100 ? -5.507 -8.178 2.324 1.00 93.31 100 LYS A C 1
ATOM 811 O O . LYS A 1 100 ? -4.624 -7.329 2.416 1.00 93.31 100 LYS A O 1
ATOM 816 N N . VAL A 1 101 ? -6.282 -8.334 1.255 1.00 92.69 101 VAL A N 1
ATOM 817 C CA . VAL A 1 101 ? -6.195 -7.533 0.028 1.00 92.69 101 VAL A CA 1
ATOM 818 C C . VAL A 1 101 ? -6.409 -6.044 0.308 1.00 92.69 101 VAL A C 1
ATOM 820 O O . VAL A 1 101 ? -5.562 -5.230 -0.053 1.00 92.69 101 VAL A O 1
ATOM 823 N N . MET A 1 102 ? -7.477 -5.676 1.017 1.00 94.25 102 MET A N 1
ATOM 824 C CA . MET A 1 102 ? -7.789 -4.274 1.304 1.00 94.25 102 MET A CA 1
ATOM 825 C C . MET A 1 102 ? -6.715 -3.623 2.173 1.00 94.25 102 MET A C 1
ATOM 827 O O . MET A 1 102 ? -6.232 -2.539 1.850 1.00 94.25 102 MET A O 1
ATOM 831 N N . TRP A 1 103 ? -6.255 -4.295 3.231 1.00 94.00 103 TRP A N 1
ATOM 832 C CA . TRP A 1 103 ? -5.164 -3.762 4.053 1.00 94.00 103 TRP A CA 1
ATOM 833 C C . TRP A 1 103 ? -3.828 -3.705 3.301 1.00 94.00 103 TRP A C 1
ATOM 835 O O . TRP A 1 103 ? -3.043 -2.784 3.539 1.00 94.00 103 TRP A O 1
ATOM 845 N N . ARG A 1 104 ? -3.570 -4.635 2.370 1.00 91.69 104 ARG A N 1
ATOM 846 C CA . ARG A 1 104 ? -2.414 -4.573 1.462 1.00 91.69 104 ARG A CA 1
ATOM 847 C C . ARG A 1 104 ? -2.500 -3.353 0.555 1.00 91.69 104 ARG A C 1
ATOM 849 O O . ARG A 1 104 ? -1.531 -2.602 0.487 1.00 91.69 104 ARG A O 1
ATOM 856 N N . PHE A 1 105 ? -3.653 -3.096 -0.048 1.00 91.12 105 PHE A N 1
ATOM 857 C CA . PHE A 1 105 ? -3.863 -1.907 -0.867 1.00 91.12 105 PHE A CA 1
ATOM 858 C C . PHE A 1 105 ? -3.690 -0.610 -0.062 1.00 91.12 105 PHE A C 1
ATOM 860 O O . PHE A 1 105 ? -2.957 0.281 -0.481 1.00 91.12 105 PHE A O 1
ATOM 867 N N . VAL A 1 106 ? -4.282 -0.511 1.135 1.00 90.75 106 VAL A N 1
ATOM 868 C CA . VAL A 1 106 ? -4.112 0.667 2.011 1.00 90.75 106 VAL A CA 1
ATOM 869 C C . VAL A 1 106 ? -2.643 0.882 2.393 1.00 90.75 106 VAL A C 1
ATOM 871 O O . VAL A 1 106 ? -2.197 2.028 2.463 1.00 90.75 106 VAL A O 1
ATOM 874 N N . SER A 1 107 ? -1.870 -0.195 2.579 1.00 88.62 107 SER A N 1
ATOM 875 C CA . SER A 1 107 ? -0.437 -0.093 2.882 1.00 88.62 107 SER A CA 1
ATOM 876 C C . SER A 1 107 ? 0.382 0.564 1.767 1.00 88.62 107 SER A C 1
ATOM 878 O O . SER A 1 107 ? 1.410 1.153 2.066 1.00 88.62 107 SER A O 1
ATOM 880 N N . LEU A 1 108 ? -0.094 0.580 0.515 1.00 86.12 108 LEU A N 1
ATOM 881 C CA . LEU A 1 108 ? 0.577 1.296 -0.584 1.00 86.12 108 LEU A CA 1
ATOM 882 C C . LEU A 1 108 ? 0.609 2.818 -0.374 1.00 86.12 108 LEU A C 1
ATOM 884 O O . LEU A 1 108 ? 1.452 3.513 -0.935 1.00 86.12 108 LEU A O 1
ATOM 888 N N . PHE A 1 109 ? -0.309 3.341 0.442 1.00 84.62 109 PHE A N 1
ATOM 889 C CA . PHE A 1 109 ? -0.427 4.766 0.763 1.00 84.62 109 PHE A CA 1
ATOM 890 C C . PHE A 1 109 ? 0.099 5.093 2.165 1.00 84.62 109 PHE A C 1
ATOM 892 O O . PHE A 1 109 ? -0.093 6.205 2.663 1.00 84.62 109 PHE A O 1
ATOM 899 N N . SER A 1 110 ? 0.734 4.125 2.825 1.00 79.75 110 SER A N 1
ATOM 900 C CA . SER A 1 110 ? 1.251 4.248 4.179 1.00 79.75 110 SER A CA 1
ATOM 901 C C . SER A 1 110 ? 2.693 3.761 4.246 1.00 79.75 110 SER A C 1
ATOM 903 O O . SER A 1 110 ? 3.144 2.954 3.448 1.00 79.75 110 SER A O 1
ATOM 905 N N . GLN A 1 111 ? 3.422 4.226 5.252 1.00 75.50 111 GLN A N 1
ATOM 906 C CA . GLN A 1 111 ? 4.744 3.685 5.582 1.00 75.50 111 GLN A CA 1
ATOM 907 C C . GLN A 1 111 ? 4.642 2.406 6.432 1.00 75.50 111 GLN A C 1
ATOM 909 O O . GLN A 1 111 ? 5.649 1.794 6.781 1.00 75.50 111 GLN A O 1
ATOM 914 N N . MET A 1 112 ? 3.421 2.027 6.813 1.00 77.31 112 MET A N 1
ATOM 915 C CA . MET A 1 112 ? 3.123 0.881 7.657 1.00 77.31 112 MET A CA 1
ATOM 916 C C . MET A 1 112 ? 2.650 -0.293 6.808 1.00 77.31 112 MET A C 1
ATOM 918 O O . MET A 1 112 ? 1.879 -0.123 5.865 1.00 77.31 112 MET A O 1
ATOM 922 N N . ASP A 1 113 ? 3.053 -1.500 7.186 1.00 85.56 113 ASP A N 1
ATOM 923 C CA . ASP A 1 113 ? 2.593 -2.712 6.530 1.00 85.56 113 ASP A CA 1
ATOM 924 C C . ASP A 1 113 ? 1.126 -3.023 6.869 1.00 85.56 113 ASP A C 1
ATOM 926 O O . ASP A 1 113 ? 0.576 -2.626 7.904 1.00 85.56 113 ASP A O 1
ATOM 930 N N . ALA A 1 114 ? 0.499 -3.805 5.993 1.00 89.12 114 ALA A N 1
ATOM 931 C CA . ALA A 1 114 ? -0.899 -4.204 6.103 1.00 89.12 114 ALA A CA 1
ATOM 932 C C . ALA A 1 114 ? -1.252 -4.836 7.460 1.00 89.12 114 ALA A C 1
ATOM 934 O O . ALA A 1 114 ? -2.309 -4.548 8.027 1.00 89.12 114 ALA A O 1
ATOM 935 N N . LYS A 1 115 ? -0.372 -5.689 8.011 1.00 89.38 115 LYS A N 1
ATOM 936 C CA . LYS A 1 115 ? -0.637 -6.386 9.280 1.00 89.38 115 LYS A CA 1
ATOM 937 C C . LYS A 1 115 ? -0.659 -5.402 10.439 1.00 89.38 115 LYS A C 1
ATOM 939 O O . LYS A 1 115 ? -1.537 -5.491 11.300 1.00 89.38 115 LYS A O 1
ATOM 944 N N . THR A 1 116 ? 0.280 -4.462 10.454 1.00 86.81 116 THR A N 1
ATOM 945 C CA . THR A 1 116 ? 0.337 -3.438 11.493 1.00 86.81 116 THR A CA 1
ATOM 946 C C . THR A 1 116 ? -0.844 -2.484 11.401 1.00 86.81 116 THR A C 1
ATOM 948 O O . THR A 1 116 ? -1.479 -2.231 12.423 1.00 86.81 116 THR A O 1
ATOM 951 N N . LEU A 1 117 ? -1.198 -2.008 10.204 1.00 89.00 117 LEU A N 1
ATOM 952 C CA . LEU A 1 117 ? -2.374 -1.153 10.006 1.00 89.00 117 LEU A CA 1
ATOM 953 C C . LEU A 1 117 ? -3.651 -1.821 10.527 1.00 89.00 117 LEU A C 1
ATOM 955 O O . LEU A 1 117 ? -4.376 -1.234 11.331 1.00 89.00 117 LEU A O 1
ATOM 959 N N . HIS A 1 118 ? -3.868 -3.084 10.158 1.00 91.94 118 HIS A N 1
ATOM 960 C CA . HIS A 1 118 ? -5.012 -3.854 10.631 1.00 91.94 118 HIS A CA 1
ATOM 961 C C . HIS A 1 118 ? -4.989 -4.052 12.158 1.00 91.94 118 HIS A C 1
ATOM 963 O O . HIS A 1 118 ? -6.008 -3.886 12.829 1.00 91.94 118 HIS A O 1
ATOM 969 N N . ARG A 1 119 ? -3.823 -4.356 12.745 1.00 89.56 119 ARG A N 1
ATOM 970 C CA . ARG A 1 119 ? -3.670 -4.488 14.204 1.00 89.56 119 ARG A CA 1
ATOM 971 C C . ARG A 1 119 ? -3.998 -3.181 14.928 1.00 89.56 119 ARG A C 1
ATOM 973 O O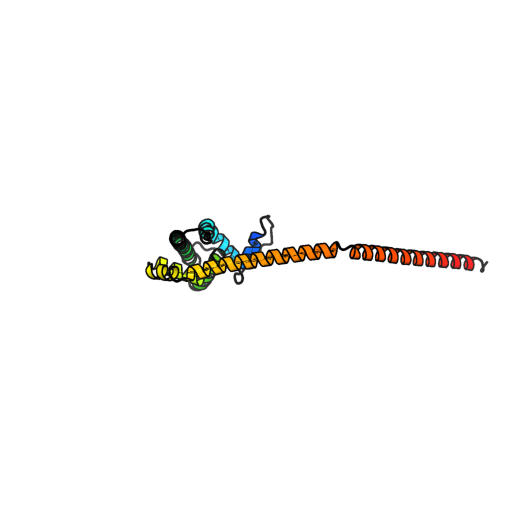 . ARG A 1 119 ? -4.690 -3.210 15.945 1.00 89.56 119 ARG A O 1
ATOM 980 N N . LEU A 1 120 ? -3.532 -2.047 14.407 1.00 87.12 120 LEU A N 1
ATOM 981 C CA . LEU A 1 120 ? -3.833 -0.739 14.982 1.00 87.12 120 LEU A CA 1
ATOM 982 C C . LEU A 1 120 ? -5.317 -0.398 14.881 1.00 87.12 120 LEU A C 1
ATOM 984 O O . LEU A 1 120 ? -5.875 0.108 15.854 1.00 87.12 120 LEU A O 1
ATOM 988 N N . TYR A 1 121 ? -5.964 -0.734 13.763 1.00 90.75 121 TYR A N 1
ATOM 989 C CA . TYR A 1 121 ? -7.412 -0.606 13.638 1.00 90.75 121 TYR A CA 1
ATOM 990 C C . TYR A 1 121 ? -8.144 -1.398 14.730 1.00 90.75 121 TYR A C 1
ATOM 992 O O . TYR A 1 121 ? -8.978 -0.829 15.438 1.00 90.75 121 TYR A O 1
ATOM 1000 N N . LYS A 1 122 ? -7.766 -2.664 14.969 1.00 90.31 122 LYS A N 1
ATOM 1001 C CA . LYS A 1 122 ? -8.362 -3.467 16.053 1.00 90.31 122 LYS A CA 1
ATOM 1002 C C . LYS A 1 122 ? -8.215 -2.799 17.421 1.00 90.31 122 LYS A C 1
ATOM 1004 O O . LYS A 1 122 ? -9.180 -2.760 18.176 1.00 90.31 122 LYS A O 1
ATOM 1009 N N . TYR A 1 123 ? -7.051 -2.230 17.736 1.00 87.25 123 TYR A N 1
ATOM 1010 C CA . TYR A 1 123 ? -6.868 -1.506 19.001 1.00 87.25 123 TYR A CA 1
ATOM 1011 C C . TYR A 1 123 ? -7.752 -0.266 19.099 1.00 87.25 123 TYR A C 1
ATOM 1013 O O . TYR A 1 123 ? -8.323 -0.017 20.160 1.00 87.25 123 TYR A O 1
ATOM 1021 N N . THR A 1 124 ? -7.906 0.483 18.003 1.00 84.31 124 THR A N 1
ATOM 1022 C CA . THR A 1 124 ? -8.795 1.651 17.984 1.00 84.31 124 THR A CA 1
ATOM 1023 C C . THR A 1 124 ? -10.265 1.271 18.120 1.00 84.31 124 THR A C 1
ATOM 1025 O O . THR A 1 124 ? -10.988 1.961 18.832 1.00 84.31 124 THR A O 1
ATOM 1028 N N . LYS A 1 125 ? -10.691 0.164 17.497 1.00 83.75 125 LYS A N 1
ATOM 1029 C CA . LYS A 1 125 ? -12.075 -0.320 17.528 1.00 83.75 125 LYS A CA 1
ATOM 1030 C C . LYS A 1 125 ? -12.448 -0.913 18.887 1.00 83.75 125 LYS A C 1
ATOM 1032 O O . LYS A 1 125 ? -13.525 -0.648 19.398 1.00 83.75 125 LYS A O 1
ATOM 1037 N N . SER A 1 126 ? -11.539 -1.663 19.510 1.00 83.69 126 SER A N 1
ATOM 1038 C CA . SER A 1 126 ? -11.743 -2.253 20.842 1.00 83.69 126 SER A CA 1
ATOM 1039 C C . SER A 1 126 ? -11.459 -1.285 21.999 1.00 83.69 126 SER A C 1
ATOM 1041 O O . SER A 1 126 ? -11.303 -1.731 23.132 1.00 83.69 126 SER A O 1
ATOM 1043 N N . ASN A 1 127 ? -11.320 0.017 21.721 1.00 77.69 127 ASN A N 1
ATOM 1044 C CA . ASN A 1 127 ? -10.977 1.068 22.684 1.00 77.69 127 ASN A CA 1
ATOM 1045 C C . ASN A 1 127 ? -9.710 0.786 23.529 1.00 77.69 127 ASN A C 1
ATOM 1047 O O . ASN A 1 127 ? -9.528 1.347 24.607 1.00 77.69 127 ASN A O 1
ATOM 1051 N N . GLN A 1 128 ? -8.793 -0.053 23.028 1.00 78.88 128 GLN A N 1
ATOM 1052 C CA . GLN A 1 128 ? -7.537 -0.430 23.692 1.00 78.88 128 GLN A CA 1
ATOM 1053 C C . GLN A 1 128 ? -6.468 0.649 23.471 1.00 78.88 128 GLN A C 1
ATOM 1055 O O . GLN A 1 128 ? -5.411 0.424 22.865 1.00 78.88 128 GLN A O 1
ATOM 1060 N N . MET A 1 129 ? -6.768 1.851 23.954 1.00 72.81 129 MET A N 1
ATOM 1061 C CA . MET A 1 129 ? -5.975 3.056 23.731 1.00 72.81 129 MET A CA 1
ATOM 1062 C C . MET A 1 129 ? -4.581 2.977 24.344 1.00 72.81 129 MET A C 1
ATOM 1064 O O . MET A 1 129 ? -3.631 3.480 23.744 1.00 72.81 129 MET A O 1
ATOM 1068 N N . ASP A 1 130 ? -4.425 2.254 25.450 1.00 76.50 130 ASP A N 1
ATOM 1069 C CA . ASP A 1 130 ? -3.122 2.035 26.081 1.00 76.50 130 ASP A CA 1
ATOM 1070 C C . ASP A 1 130 ? -2.182 1.229 25.189 1.00 76.50 130 ASP A C 1
ATOM 1072 O O . ASP A 1 130 ? -0.985 1.504 25.130 1.00 76.50 130 ASP A O 1
ATOM 1076 N N . ARG A 1 131 ? -2.708 0.250 24.440 1.00 78.06 131 ARG A N 1
ATOM 1077 C CA . ARG A 1 131 ? -1.904 -0.551 23.505 1.00 78.06 131 ARG A CA 1
ATOM 1078 C C . ARG A 1 131 ? -1.498 0.262 22.285 1.00 78.06 131 ARG A C 1
ATOM 1080 O O . ARG A 1 131 ? -0.355 0.157 21.844 1.00 78.06 131 ARG A O 1
ATOM 1087 N N . LEU A 1 132 ? -2.399 1.108 21.782 1.00 73.06 132 LEU A N 1
ATOM 1088 C CA . LEU A 1 132 ? -2.084 2.066 20.723 1.00 73.06 132 LEU A CA 1
ATOM 1089 C C . LEU A 1 132 ? -1.009 3.059 21.189 1.00 73.06 132 LEU A C 1
ATOM 1091 O O . LEU A 1 132 ? -0.013 3.266 20.496 1.00 73.06 132 LEU A O 1
ATOM 1095 N N . TYR A 1 133 ? -1.165 3.626 22.386 1.00 72.56 133 TYR A N 1
ATOM 1096 C CA . TYR A 1 133 ? -0.205 4.563 22.961 1.00 72.56 133 TYR A CA 1
ATOM 1097 C C . TYR A 1 133 ? 1.157 3.896 23.192 1.00 72.56 133 TYR A C 1
ATOM 1099 O O . TYR A 1 133 ? 2.168 4.423 22.732 1.00 72.56 133 TYR A O 1
ATOM 1107 N N . LYS A 1 134 ? 1.200 2.691 23.774 1.00 77.50 134 LYS A N 1
ATOM 1108 C CA . LYS A 1 134 ? 2.432 1.895 23.931 1.00 77.50 134 LYS A CA 1
ATOM 1109 C C . LYS A 1 134 ? 3.112 1.603 22.592 1.00 77.50 134 LYS A C 1
ATOM 1111 O O . LYS A 1 134 ? 4.317 1.813 22.477 1.00 77.50 134 LYS A O 1
ATOM 1116 N N . TYR A 1 135 ? 2.358 1.188 21.570 1.00 70.25 135 TYR A N 1
ATOM 1117 C CA . TYR A 1 135 ? 2.898 0.941 20.228 1.00 70.25 135 TYR A CA 1
ATOM 1118 C C . TYR A 1 135 ? 3.543 2.194 19.632 1.00 70.25 135 TYR A C 1
ATOM 1120 O O . TYR A 1 135 ? 4.606 2.137 19.024 1.00 70.25 135 TYR A O 1
ATOM 1128 N N . THR A 1 136 ? 2.900 3.340 19.840 1.00 65.94 136 THR A N 1
ATOM 1129 C CA . THR A 1 136 ? 3.365 4.611 19.290 1.00 65.94 136 THR A CA 1
ATOM 1130 C C . THR A 1 136 ? 4.519 5.224 20.082 1.00 65.94 136 THR A C 1
ATOM 1132 O O . THR A 1 136 ? 5.310 5.953 19.488 1.00 65.94 136 THR A O 1
ATOM 1135 N N . LYS A 1 137 ? 4.609 4.964 21.400 1.00 63.50 137 LYS A N 1
ATOM 1136 C CA . LYS A 1 137 ? 5.636 5.448 22.351 1.00 63.50 137 LYS A CA 1
ATOM 1137 C C . LYS A 1 137 ? 6.889 4.593 22.388 1.00 63.50 137 LYS A C 1
ATOM 1139 O O . LYS A 1 137 ? 7.970 5.133 22.589 1.00 63.50 137 LYS A O 1
ATOM 1144 N N . SER A 1 138 ? 6.765 3.297 22.132 1.00 61.28 138 SER A N 1
ATOM 1145 C CA . SER A 1 138 ? 7.913 2.510 21.703 1.00 61.28 138 SER A CA 1
ATOM 1146 C C . SER A 1 138 ? 8.467 3.153 20.428 1.00 61.28 138 SER A C 1
ATOM 1148 O O . SER A 1 138 ? 7.694 3.514 19.543 1.00 61.28 138 SER A O 1
ATOM 1150 N N . ASN A 1 139 ? 9.787 3.298 20.325 1.00 53.75 139 ASN A N 1
ATOM 1151 C CA . ASN A 1 139 ? 10.559 3.925 19.236 1.00 53.75 139 ASN A CA 1
ATOM 1152 C C . ASN A 1 139 ? 10.347 3.274 17.834 1.00 53.75 139 ASN A C 1
ATOM 1154 O O . ASN A 1 139 ? 11.142 3.429 16.908 1.00 53.75 139 ASN A O 1
ATOM 1158 N N . GLN A 1 140 ? 9.284 2.482 17.687 1.00 59.34 140 GLN A N 1
ATOM 1159 C CA . GLN A 1 140 ? 8.811 1.807 16.490 1.00 59.34 140 GLN A CA 1
ATOM 1160 C C . GLN A 1 140 ? 8.348 2.807 15.429 1.00 59.34 140 GLN A C 1
ATOM 1162 O O . GLN A 1 140 ? 8.733 2.657 14.276 1.00 59.34 140 GLN A O 1
ATOM 1167 N N . MET A 1 141 ? 7.596 3.855 15.804 1.00 59.06 141 MET A N 1
ATOM 1168 C CA . MET A 1 141 ? 7.149 4.883 14.847 1.00 59.06 141 MET A CA 1
ATOM 1169 C C . MET A 1 141 ? 8.327 5.604 14.177 1.00 59.06 141 MET A C 1
ATOM 1171 O O . MET A 1 141 ? 8.314 5.803 12.965 1.00 59.06 141 MET A O 1
ATOM 1175 N N . ASP A 1 142 ? 9.387 5.875 14.938 1.00 59.00 142 ASP A N 1
ATOM 1176 C CA . ASP A 1 142 ? 10.624 6.473 14.426 1.00 59.00 142 ASP A CA 1
ATOM 1177 C C . ASP A 1 142 ? 11.424 5.491 13.558 1.00 59.00 142 ASP A C 1
ATOM 1179 O O . ASP A 1 142 ? 12.021 5.887 12.560 1.00 59.00 142 ASP A O 1
ATOM 1183 N N . LYS A 1 143 ? 11.393 4.187 13.870 1.00 62.19 143 LYS A N 1
ATOM 1184 C CA . LYS A 1 143 ? 11.926 3.138 12.980 1.00 62.19 143 LYS A CA 1
ATOM 1185 C C . LYS A 1 143 ? 11.207 3.118 11.622 1.00 62.19 143 LYS A C 1
ATOM 1187 O O . LYS A 1 143 ? 11.865 2.897 10.608 1.00 62.19 143 LYS A O 1
ATOM 1192 N N . PHE A 1 144 ? 9.893 3.354 11.588 1.00 59.75 144 PHE A N 1
ATOM 1193 C CA . PHE A 1 144 ? 9.118 3.408 10.340 1.00 59.75 144 PHE A CA 1
ATOM 1194 C C . PHE A 1 144 ? 9.384 4.687 9.539 1.00 59.75 144 PHE A C 1
ATOM 1196 O O . PHE A 1 144 ? 9.598 4.588 8.333 1.00 59.75 144 PHE A O 1
ATOM 1203 N N . LEU A 1 145 ? 9.457 5.849 10.202 1.00 59.84 145 LEU A N 1
ATOM 1204 C CA . LEU A 1 145 ? 9.845 7.112 9.559 1.00 59.84 145 LEU A CA 1
ATOM 1205 C C . LEU A 1 145 ? 11.233 6.997 8.915 1.00 59.84 145 LEU A C 1
ATOM 1207 O O . LEU A 1 145 ? 11.383 7.295 7.732 1.00 59.84 145 LEU A O 1
ATOM 1211 N N . ARG A 1 146 ? 12.207 6.426 9.640 1.00 59.56 146 ARG A N 1
ATOM 1212 C CA . ARG A 1 146 ? 13.542 6.140 9.092 1.00 59.56 146 ARG A CA 1
ATOM 1213 C C . ARG A 1 146 ? 13.490 5.206 7.886 1.00 59.56 146 ARG A C 1
ATOM 1215 O O . ARG A 1 146 ? 14.214 5.419 6.921 1.00 59.56 146 ARG A O 1
ATOM 1222 N N . ARG A 1 147 ? 12.629 4.181 7.891 1.00 65.12 147 ARG A N 1
ATOM 1223 C CA . ARG A 1 147 ? 12.465 3.273 6.740 1.00 65.12 147 ARG A CA 1
ATOM 1224 C C . ARG A 1 147 ? 11.915 4.003 5.512 1.00 65.12 147 ARG A C 1
ATOM 1226 O O . ARG A 1 147 ? 12.354 3.714 4.405 1.00 65.12 147 ARG A O 1
ATOM 1233 N N . ALA A 1 148 ? 11.008 4.957 5.701 1.00 59.41 148 ALA A N 1
ATOM 1234 C CA . ALA A 1 148 ? 10.466 5.768 4.615 1.00 59.41 148 ALA A CA 1
ATOM 1235 C C . ALA A 1 148 ? 11.488 6.762 4.052 1.00 59.41 148 ALA A C 1
ATOM 1237 O O . ALA A 1 148 ? 11.588 6.899 2.835 1.00 59.41 148 ALA A O 1
ATOM 1238 N N . GLU A 1 149 ? 12.287 7.394 4.914 1.00 63.78 149 GLU A N 1
ATOM 1239 C CA . GLU A 1 149 ? 13.436 8.210 4.498 1.00 63.78 149 GLU A CA 1
ATOM 1240 C C . GLU A 1 149 ? 14.449 7.363 3.722 1.00 63.78 149 GLU A C 1
ATOM 1242 O O . GLU A 1 149 ? 14.869 7.740 2.632 1.00 63.78 149 GLU A O 1
ATOM 1247 N N . THR A 1 150 ? 14.753 6.163 4.223 1.00 67.25 150 THR A N 1
ATOM 1248 C CA . THR A 1 150 ? 15.647 5.206 3.561 1.00 67.25 150 THR A CA 1
ATOM 1249 C C . THR A 1 150 ? 15.099 4.810 2.187 1.00 67.25 150 THR A C 1
ATOM 1251 O O . THR A 1 150 ? 15.825 4.834 1.200 1.00 67.25 150 THR A O 1
ATOM 1254 N N . GLN A 1 151 ? 13.804 4.505 2.077 1.00 67.12 151 GLN A N 1
ATOM 1255 C CA . GLN A 1 151 ? 13.179 4.117 0.811 1.00 67.12 151 GLN A CA 1
ATOM 1256 C C . GLN A 1 151 ? 13.101 5.281 -0.190 1.00 67.12 151 GLN A C 1
ATOM 1258 O O . GLN A 1 151 ? 13.284 5.073 -1.389 1.00 67.12 151 GLN A O 1
ATOM 1263 N N . ALA A 1 152 ? 12.890 6.511 0.287 1.00 69.69 152 ALA A N 1
ATOM 1264 C CA . ALA A 1 152 ? 12.966 7.711 -0.542 1.00 69.69 152 ALA A CA 1
ATOM 1265 C C . ALA A 1 152 ? 14.395 7.963 -1.050 1.00 69.69 152 ALA A C 1
ATOM 1267 O O . ALA A 1 152 ? 14.570 8.299 -2.222 1.00 69.69 152 ALA A O 1
ATOM 1268 N N . LEU A 1 153 ? 15.408 7.749 -0.203 1.00 72.81 153 LEU A N 1
ATOM 1269 C CA . LEU A 1 153 ? 16.820 7.840 -0.581 1.00 72.81 153 LEU A CA 1
ATOM 1270 C C . LEU A 1 153 ? 17.196 6.783 -1.622 1.00 72.81 153 LEU A C 1
ATOM 1272 O O . LEU A 1 153 ? 17.768 7.150 -2.643 1.00 72.81 153 LEU A O 1
ATOM 1276 N N . TYR A 1 154 ? 16.805 5.517 -1.435 1.00 68.75 154 TYR A N 1
ATOM 1277 C CA . TYR A 1 154 ? 17.041 4.456 -2.425 1.00 68.75 154 TYR A CA 1
ATOM 1278 C C . TYR A 1 154 ? 16.379 4.758 -3.772 1.00 68.75 154 TYR A C 1
ATOM 1280 O O . TYR A 1 154 ? 16.995 4.583 -4.819 1.00 68.75 154 TYR A O 1
ATOM 1288 N N . LYS A 1 155 ? 15.147 5.280 -3.766 1.00 71.12 155 LYS A N 1
ATOM 1289 C CA . LYS A 1 155 ? 14.463 5.674 -5.006 1.00 71.12 155 LYS A CA 1
ATOM 1290 C C . LYS A 1 155 ? 15.157 6.852 -5.699 1.00 71.12 155 LYS A C 1
ATOM 1292 O O . LYS A 1 155 ? 15.225 6.894 -6.923 1.00 71.12 155 LYS A O 1
ATOM 1297 N N . LYS A 1 156 ? 15.687 7.804 -4.924 1.00 81.06 156 LYS A N 1
ATOM 1298 C CA . LYS A 1 156 ? 16.462 8.941 -5.442 1.00 81.06 156 LYS A CA 1
ATOM 1299 C C . LYS A 1 156 ? 17.814 8.497 -6.013 1.00 81.06 156 LYS A C 1
ATOM 1301 O O . LYS A 1 156 ? 18.209 9.012 -7.052 1.00 81.06 156 LYS A O 1
ATOM 1306 N N . LEU A 1 157 ? 18.478 7.542 -5.361 1.00 80.56 157 LEU A N 1
ATOM 1307 C CA . LEU A 1 157 ? 19.696 6.880 -5.842 1.00 80.56 157 LEU A CA 1
ATOM 1308 C C . LEU A 1 157 ? 19.452 6.180 -7.180 1.00 80.56 157 LEU A C 1
ATOM 1310 O O . LEU A 1 157 ? 20.153 6.473 -8.137 1.00 80.56 157 LEU A O 1
ATOM 1314 N N . SER A 1 158 ? 18.395 5.374 -7.281 1.00 75.44 158 SER A N 1
ATOM 1315 C CA . SER A 1 158 ? 18.030 4.683 -8.525 1.00 75.44 158 SER A CA 1
ATOM 1316 C C . SER A 1 158 ? 17.742 5.654 -9.682 1.00 75.44 158 SER A C 1
ATOM 1318 O O . SER A 1 158 ? 18.249 5.464 -10.783 1.00 75.44 158 SER A O 1
ATOM 1320 N N . LEU A 1 159 ? 17.021 6.757 -9.439 1.00 81.50 159 LEU A N 1
ATOM 1321 C CA . LEU A 1 159 ? 16.802 7.797 -10.460 1.00 81.50 159 LEU A CA 1
ATOM 1322 C C . LEU A 1 159 ? 18.102 8.496 -10.892 1.00 81.50 159 LEU A C 1
ATOM 1324 O O . LEU A 1 159 ? 18.251 8.866 -12.058 1.00 81.50 159 LEU A O 1
ATOM 1328 N N . LEU A 1 160 ? 19.034 8.706 -9.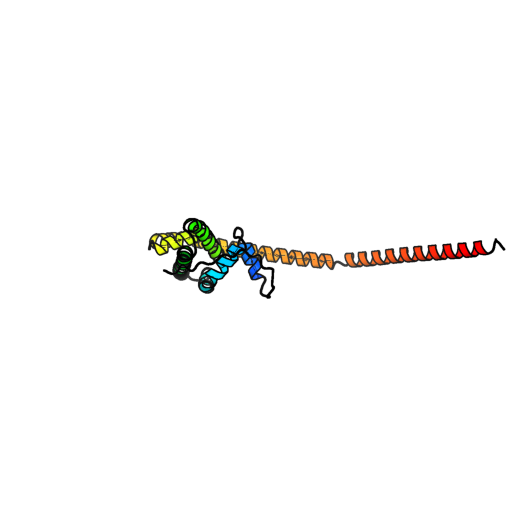957 1.00 83.19 160 LEU A N 1
ATOM 1329 C CA . LEU A 1 160 ? 20.357 9.254 -10.257 1.00 83.19 160 LEU A CA 1
ATOM 1330 C C . LEU A 1 160 ? 21.182 8.273 -11.093 1.00 83.19 160 LEU A C 1
ATOM 1332 O O . LEU A 1 160 ? 21.798 8.701 -12.064 1.00 83.19 160 LEU A O 1
ATOM 1336 N N . GLU A 1 161 ? 21.160 6.983 -10.762 1.00 84.62 161 GLU A N 1
ATOM 1337 C CA . GLU A 1 161 ? 21.823 5.924 -11.531 1.00 84.62 161 GLU A CA 1
ATOM 1338 C C . GLU A 1 161 ? 21.274 5.852 -12.960 1.00 84.62 161 GLU A C 1
ATOM 1340 O O . GLU A 1 161 ? 22.050 5.898 -13.913 1.00 84.62 161 GLU A O 1
ATOM 1345 N N . GLU A 1 162 ? 19.950 5.861 -13.138 1.00 82.69 162 GLU A N 1
ATOM 1346 C CA . GLU A 1 162 ? 19.321 5.904 -14.465 1.00 82.69 162 GLU A CA 1
ATOM 1347 C C . GLU A 1 162 ? 19.737 7.140 -15.272 1.00 82.69 162 GLU A C 1
ATOM 1349 O O . GLU A 1 162 ? 20.003 7.053 -16.473 1.00 82.69 162 GLU A O 1
ATOM 1354 N N . HIS A 1 163 ? 19.801 8.307 -14.628 1.00 89.69 163 HIS A N 1
ATOM 1355 C CA . HIS A 1 163 ? 20.222 9.541 -15.284 1.00 89.69 163 HIS A CA 1
ATOM 1356 C C . HIS A 1 163 ? 21.705 9.506 -15.681 1.00 89.69 163 HIS A C 1
ATOM 1358 O O . HIS A 1 163 ? 22.055 9.939 -16.780 1.00 89.69 163 HIS A O 1
ATOM 1364 N N . GLN A 1 164 ? 22.572 8.965 -14.820 1.00 88.62 164 GLN A N 1
ATOM 1365 C CA . GLN A 1 164 ? 23.990 8.776 -15.134 1.00 88.62 164 GLN A CA 1
ATOM 1366 C C . GLN A 1 164 ? 24.178 7.793 -16.293 1.00 88.62 164 GLN A C 1
ATOM 1368 O O . GLN A 1 164 ? 24.943 8.085 -17.210 1.00 88.62 164 GLN A O 1
ATOM 1373 N N . ILE A 1 165 ? 23.428 6.686 -16.314 1.00 77.50 165 ILE A N 1
ATOM 1374 C CA . ILE A 1 165 ? 23.431 5.732 -17.431 1.00 77.50 165 ILE A CA 1
ATOM 1375 C C . ILE A 1 165 ? 23.017 6.436 -18.724 1.00 77.50 165 ILE A C 1
ATOM 1377 O O . ILE A 1 165 ? 23.747 6.360 -19.704 1.00 77.50 165 ILE A O 1
ATOM 1381 N N . LYS A 1 166 ? 21.918 7.201 -18.724 1.00 82.00 166 LYS A N 1
ATOM 1382 C CA . LYS A 1 166 ? 21.474 7.956 -19.911 1.00 82.00 166 LYS A CA 1
ATOM 1383 C C . LYS A 1 166 ? 22.523 8.951 -20.409 1.00 82.00 166 LYS A C 1
ATOM 1385 O O . LYS A 1 166 ? 22.725 9.058 -21.615 1.00 82.00 166 LYS A O 1
ATOM 1390 N N . LEU A 1 167 ? 23.199 9.662 -19.506 1.00 84.56 167 LEU A N 1
ATOM 1391 C CA . LEU A 1 167 ? 24.292 10.577 -19.853 1.00 84.56 167 LEU A CA 1
ATOM 1392 C C . LEU A 1 167 ? 25.483 9.845 -20.479 1.00 84.56 167 LEU A C 1
ATOM 1394 O O . LEU A 1 167 ? 26.061 10.337 -21.447 1.00 84.56 167 LEU A O 1
ATOM 1398 N N . ILE A 1 168 ? 25.852 8.687 -19.930 1.00 81.62 168 ILE A N 1
ATOM 1399 C CA . ILE A 1 168 ? 26.933 7.851 -20.460 1.00 81.62 168 ILE A CA 1
ATOM 1400 C C . ILE A 1 168 ? 26.544 7.299 -21.834 1.00 81.62 168 ILE A C 1
ATOM 1402 O O . ILE A 1 168 ? 27.326 7.435 -22.770 1.00 81.62 168 ILE A O 1
ATOM 1406 N N . THR A 1 169 ? 25.334 6.758 -21.991 1.00 77.44 169 THR A N 1
ATOM 1407 C CA . THR A 1 169 ? 24.816 6.262 -23.274 1.00 77.44 169 THR A CA 1
ATOM 1408 C C . THR A 1 169 ? 24.788 7.368 -24.327 1.00 77.44 169 THR A C 1
ATOM 1410 O O . THR A 1 169 ? 25.350 7.190 -25.399 1.00 77.44 169 THR A O 1
ATOM 1413 N N . ALA A 1 170 ? 24.265 8.555 -24.002 1.00 77.56 170 ALA A N 1
ATOM 1414 C CA . ALA A 1 170 ? 24.250 9.687 -24.930 1.00 77.56 170 ALA A CA 1
ATOM 1415 C C . ALA A 1 170 ? 25.664 10.150 -25.331 1.00 77.56 170 ALA A C 1
ATOM 1417 O O . ALA A 1 170 ? 25.892 10.532 -26.478 1.00 77.56 170 ALA A O 1
ATOM 1418 N N . LYS A 1 171 ? 26.635 10.099 -24.407 1.00 79.88 171 LYS A N 1
ATOM 1419 C CA . LYS A 1 171 ? 28.047 10.378 -24.716 1.00 79.88 171 LYS A CA 1
ATOM 1420 C C . LYS A 1 171 ? 28.678 9.296 -25.592 1.00 79.88 171 LYS A C 1
ATOM 1422 O O . LYS A 1 171 ? 29.478 9.636 -26.453 1.00 79.88 171 LYS A O 1
ATOM 1427 N N . LEU A 1 172 ? 28.332 8.026 -25.389 1.00 70.69 172 LEU A N 1
ATOM 1428 C CA . LEU A 1 172 ? 28.789 6.914 -26.228 1.00 70.69 172 LEU A CA 1
ATOM 1429 C C . LEU A 1 172 ? 28.209 6.994 -27.645 1.00 70.69 172 LEU A C 1
ATOM 1431 O O . LEU A 1 172 ? 28.943 6.796 -28.610 1.00 70.69 172 LEU A O 1
ATOM 1435 N N . ASP A 1 173 ? 26.939 7.367 -27.782 1.00 66.31 173 ASP A N 1
ATOM 1436 C CA . ASP A 1 173 ? 26.292 7.562 -29.083 1.00 66.31 173 ASP A CA 1
ATOM 1437 C C . ASP A 1 173 ? 26.834 8.803 -29.814 1.00 66.31 173 ASP A C 1
ATOM 1439 O O . ASP A 1 173 ? 27.008 8.784 -31.033 1.00 66.31 173 ASP A O 1
ATOM 1443 N N . GLY A 1 174 ? 27.156 9.863 -29.065 1.00 63.44 174 GLY A N 1
ATOM 1444 C CA . GLY A 1 174 ? 27.735 11.107 -29.579 1.00 63.44 174 GLY A CA 1
ATOM 1445 C C . GLY A 1 174 ? 29.249 11.078 -29.812 1.00 63.44 174 GLY A C 1
ATOM 1446 O O . GLY A 1 174 ? 29.791 12.038 -30.362 1.00 63.44 174 GLY A O 1
ATOM 1447 N N . LEU A 1 175 ? 29.952 10.013 -29.413 1.00 61.03 175 LEU A N 1
ATOM 1448 C CA . LEU A 1 175 ? 31.380 9.880 -29.679 1.00 61.03 175 LEU A CA 1
ATOM 1449 C C . LEU A 1 175 ? 31.586 9.685 -31.185 1.00 61.03 175 LEU A C 1
ATOM 1451 O O . LEU A 1 175 ? 31.192 8.683 -31.778 1.00 61.03 175 LEU A O 1
ATOM 1455 N N . GLU A 1 176 ? 32.256 10.674 -31.771 1.00 64.56 176 GLU A N 1
ATOM 1456 C CA . GLU A 1 176 ? 32.730 10.845 -33.153 1.00 64.56 176 GLU A CA 1
ATOM 1457 C C . GLU A 1 176 ? 33.146 9.548 -33.886 1.00 64.56 176 GLU A C 1
ATOM 1459 O O . GLU A 1 176 ? 33.094 9.463 -35.111 1.00 64.56 176 GLU A O 1
ATOM 1464 N N . VAL A 1 177 ? 33.533 8.512 -33.140 1.00 70.88 177 VAL A N 1
ATOM 1465 C CA . VAL A 1 177 ? 33.837 7.154 -33.604 1.00 70.88 177 VAL A CA 1
ATOM 1466 C C . VAL A 1 177 ? 32.669 6.519 -34.367 1.00 70.88 177 VAL A C 1
ATOM 1468 O O . VAL A 1 177 ? 32.901 5.964 -35.439 1.00 70.88 177 VAL A O 1
ATOM 1471 N N . ASN A 1 178 ? 31.422 6.632 -33.898 1.00 69.56 178 ASN A N 1
ATOM 1472 C CA . ASN A 1 178 ? 30.272 6.025 -34.588 1.00 69.56 178 ASN A CA 1
ATOM 1473 C C . ASN A 1 178 ? 30.001 6.692 -35.946 1.00 69.56 178 ASN A C 1
ATOM 1475 O O . ASN A 1 178 ? 29.728 6.011 -36.936 1.00 69.56 178 ASN A O 1
ATOM 1479 N N . GLN A 1 179 ? 30.172 8.014 -36.026 1.00 76.38 179 GLN A N 1
ATOM 1480 C CA . GLN A 1 179 ? 30.092 8.758 -37.285 1.00 76.38 179 GLN A CA 1
ATOM 1481 C C . GLN A 1 179 ? 31.267 8.428 -38.217 1.00 76.38 179 GLN A C 1
ATOM 1483 O O . GLN A 1 179 ? 31.058 8.212 -39.411 1.00 76.38 179 GLN A O 1
ATOM 1488 N N . LYS A 1 180 ? 32.491 8.308 -37.683 1.00 80.38 180 LYS A N 1
ATOM 1489 C CA . LYS A 1 180 ? 33.685 7.890 -38.442 1.00 80.38 180 LYS A CA 1
ATOM 1490 C C . LYS A 1 180 ? 33.541 6.467 -38.995 1.00 80.38 180 LYS A C 1
ATOM 1492 O O . LYS A 1 180 ? 33.868 6.237 -40.159 1.00 80.38 180 LYS A O 1
ATOM 1497 N N . ILE A 1 181 ? 32.991 5.533 -38.215 1.00 82.31 181 ILE A N 1
ATOM 1498 C CA . ILE A 1 181 ? 32.679 4.163 -38.655 1.00 82.31 181 ILE A CA 1
ATOM 1499 C C . ILE A 1 181 ? 31.610 4.182 -39.750 1.00 82.31 181 ILE A C 1
ATOM 1501 O O . ILE A 1 181 ? 31.771 3.506 -40.766 1.00 82.31 181 ILE A O 1
ATOM 1505 N N . ALA A 1 182 ? 30.538 4.961 -39.586 1.00 83.19 182 ALA A N 1
ATOM 1506 C CA . ALA A 1 182 ? 29.497 5.088 -40.604 1.00 83.19 182 ALA A CA 1
ATOM 1507 C C . ALA A 1 182 ? 30.047 5.673 -41.919 1.00 83.19 182 ALA A C 1
ATOM 1509 O O . ALA A 1 182 ? 29.763 5.145 -42.996 1.00 83.19 182 ALA A O 1
ATOM 1510 N N . ALA A 1 183 ? 30.901 6.698 -41.840 1.00 87.00 183 ALA A N 1
ATOM 1511 C CA . ALA A 1 183 ? 31.556 7.297 -43.002 1.00 87.00 183 ALA A CA 1
ATOM 1512 C C . ALA A 1 183 ? 32.516 6.319 -43.703 1.00 87.00 183 ALA A C 1
ATOM 1514 O O . ALA A 1 183 ? 32.536 6.248 -44.934 1.00 87.00 183 ALA A O 1
ATOM 1515 N N . LEU A 1 184 ? 33.287 5.533 -42.942 1.00 89.62 184 LEU A N 1
ATOM 1516 C CA . LEU A 1 184 ? 34.138 4.472 -43.493 1.00 89.62 184 LEU A CA 1
ATOM 1517 C C . LEU A 1 184 ? 33.309 3.383 -44.180 1.00 89.62 184 LEU A C 1
ATOM 1519 O O . LEU A 1 184 ? 33.637 3.002 -45.302 1.00 89.62 184 LEU A O 1
ATOM 1523 N N . LYS A 1 185 ? 32.206 2.938 -43.565 1.00 90.44 185 LYS A N 1
ATOM 1524 C CA . LYS A 1 185 ? 31.271 1.982 -44.182 1.00 90.44 185 LYS A CA 1
ATOM 1525 C C . LYS A 1 185 ? 30.720 2.513 -45.507 1.00 90.44 185 LYS A C 1
ATOM 1527 O O . LYS A 1 185 ? 30.750 1.793 -46.497 1.00 90.44 185 LYS A O 1
ATOM 1532 N N . ALA A 1 186 ? 30.294 3.777 -45.558 1.00 92.31 186 ALA A N 1
ATOM 1533 C CA . ALA A 1 186 ? 29.793 4.395 -46.787 1.00 92.31 186 ALA A CA 1
ATOM 1534 C C . ALA A 1 186 ? 30.861 4.449 -47.895 1.00 92.31 186 ALA A C 1
ATOM 1536 O O . ALA A 1 186 ? 30.572 4.114 -49.045 1.00 92.31 186 ALA A O 1
ATOM 1537 N N . LYS A 1 187 ? 32.108 4.805 -47.546 1.00 93.56 187 LYS A N 1
ATOM 1538 C CA . LYS A 1 187 ? 33.237 4.786 -48.492 1.00 93.56 187 LYS A CA 1
ATOM 1539 C C . LYS A 1 187 ? 33.492 3.380 -49.033 1.00 93.56 187 LYS A C 1
ATOM 1541 O O . LYS A 1 187 ? 33.627 3.224 -50.242 1.00 93.56 187 LYS A O 1
ATOM 1546 N N . ILE A 1 188 ? 33.515 2.365 -48.168 1.00 91.81 188 ILE A N 1
ATOM 1547 C CA . ILE A 1 188 ? 33.708 0.961 -48.564 1.00 91.81 188 ILE A CA 1
ATOM 1548 C C . ILE A 1 188 ? 32.603 0.515 -49.535 1.00 91.81 188 ILE A C 1
ATOM 1550 O O . ILE A 1 188 ? 32.907 -0.011 -50.604 1.00 91.81 188 ILE A O 1
ATOM 1554 N N . THR A 1 189 ? 31.334 0.796 -49.228 1.00 91.12 189 THR A N 1
ATOM 1555 C CA . THR A 1 189 ? 30.208 0.478 -50.122 1.00 91.12 189 THR A CA 1
ATOM 1556 C C . THR A 1 189 ? 30.337 1.172 -51.480 1.00 91.12 189 THR A C 1
ATOM 1558 O O . THR A 1 189 ? 30.093 0.555 -52.517 1.00 91.12 189 THR A O 1
ATOM 1561 N N . GLN A 1 190 ? 30.765 2.439 -51.502 1.00 92.62 190 GLN A N 1
ATOM 1562 C CA . GLN A 1 190 ? 30.987 3.175 -52.748 1.00 92.62 190 GLN A CA 1
ATOM 1563 C C . GLN A 1 190 ? 32.104 2.545 -53.595 1.00 92.62 190 GLN A C 1
ATOM 1565 O O . GLN A 1 190 ? 31.960 2.458 -54.815 1.00 92.62 190 GLN A O 1
ATOM 1570 N N . TYR A 1 191 ? 33.198 2.097 -52.970 1.00 91.31 191 TYR A N 1
ATOM 1571 C CA . TYR A 1 191 ? 34.277 1.391 -53.667 1.00 91.31 191 TYR A CA 1
ATOM 1572 C C . TYR A 1 191 ? 33.780 0.094 -54.305 1.00 91.31 191 TYR A C 1
ATOM 1574 O O . TYR A 1 191 ? 33.979 -0.092 -55.504 1.00 91.31 191 TYR A O 1
ATOM 1582 N N . PHE A 1 192 ? 33.060 -0.742 -53.554 1.00 87.25 192 PHE A N 1
ATOM 1583 C CA . PHE A 1 192 ? 32.498 -1.982 -54.096 1.00 87.25 192 PHE A CA 1
ATOM 1584 C C . PHE A 1 192 ? 31.511 -1.723 -55.240 1.00 87.25 192 PHE A C 1
ATOM 1586 O O . PHE A 1 192 ? 31.553 -2.409 -56.258 1.00 87.25 192 PHE A O 1
ATOM 1593 N N . SER A 1 193 ? 30.666 -0.693 -55.134 1.00 88.25 193 SER A N 1
ATOM 1594 C CA . SER A 1 193 ? 29.751 -0.326 -56.223 1.00 88.25 193 SER A CA 1
ATOM 1595 C C . SER A 1 193 ? 30.495 0.100 -57.494 1.00 88.25 193 SER A C 1
ATOM 1597 O O . SER A 1 193 ? 30.070 -0.266 -58.591 1.00 88.25 193 SER A O 1
ATOM 1599 N N . LYS A 1 194 ? 31.599 0.849 -57.366 1.00 90.12 194 LYS A N 1
ATOM 1600 C CA . LYS A 1 194 ? 32.444 1.239 -58.507 1.00 90.12 194 LYS A CA 1
ATOM 1601 C C . LYS A 1 194 ? 33.171 0.042 -59.113 1.00 90.12 194 LYS A C 1
ATOM 1603 O O . LYS A 1 194 ? 33.249 -0.050 -60.332 1.00 90.12 194 LYS A O 1
ATOM 1608 N N . GLU A 1 195 ? 33.664 -0.876 -58.285 1.00 89.00 195 GLU A N 1
ATOM 1609 C CA . GLU A 1 195 ? 34.323 -2.102 -58.742 1.00 89.00 195 GLU A CA 1
ATOM 1610 C C . GLU A 1 195 ? 33.361 -2.985 -59.549 1.00 89.00 195 GLU A C 1
ATOM 1612 O O . GLU A 1 195 ? 33.709 -3.454 -60.631 1.00 89.00 195 GLU A O 1
ATOM 1617 N N . VAL A 1 196 ? 32.125 -3.155 -59.070 1.00 88.88 196 VAL A N 1
ATOM 1618 C CA . VAL A 1 196 ? 31.077 -3.887 -59.796 1.00 88.88 196 VAL A CA 1
ATOM 1619 C C . VAL A 1 196 ? 30.754 -3.201 -61.125 1.00 88.88 196 VAL A C 1
ATOM 1621 O O . VAL A 1 196 ? 30.724 -3.865 -62.158 1.00 88.88 196 VAL A O 1
ATOM 1624 N N . ALA A 1 197 ? 30.571 -1.877 -61.131 1.00 86.25 197 ALA A N 1
ATOM 1625 C CA . ALA A 1 197 ? 30.310 -1.126 -62.361 1.00 86.25 197 ALA A CA 1
ATOM 1626 C C . ALA A 1 197 ? 31.462 -1.242 -63.376 1.00 86.25 197 ALA A C 1
ATOM 1628 O O . ALA A 1 197 ? 31.211 -1.397 -64.571 1.00 86.25 197 ALA A O 1
ATOM 1629 N N . LEU A 1 198 ? 32.713 -1.222 -62.903 1.00 90.19 198 LEU A N 1
ATOM 1630 C CA . LEU A 1 198 ? 33.896 -1.400 -63.743 1.00 90.19 198 LEU A CA 1
ATOM 1631 C C . LEU A 1 198 ? 33.946 -2.811 -64.343 1.00 90.19 198 LEU A C 1
ATOM 1633 O O . LEU A 1 198 ? 34.147 -2.943 -65.547 1.00 90.19 198 LEU A O 1
ATOM 1637 N N . LYS A 1 199 ? 33.683 -3.854 -63.543 1.00 86.81 199 LYS A N 1
ATOM 1638 C CA . LYS A 1 199 ? 33.593 -5.244 -64.028 1.00 86.81 199 LYS A CA 1
ATOM 1639 C C . LYS A 1 199 ? 32.505 -5.409 -65.093 1.00 86.81 199 LYS A C 1
ATOM 1641 O O . LYS A 1 199 ? 32.752 -6.040 -66.114 1.00 86.81 199 LYS A O 1
ATOM 1646 N N . PHE A 1 200 ? 31.335 -4.793 -64.906 1.00 84.38 200 PHE A N 1
ATOM 1647 C CA . PHE A 1 200 ? 30.276 -4.780 -65.923 1.00 84.38 200 PHE A CA 1
ATOM 1648 C C . PHE A 1 200 ? 30.688 -4.050 -67.206 1.00 84.38 200 PHE A C 1
ATOM 1650 O O . PHE A 1 200 ? 30.316 -4.479 -68.297 1.00 84.38 200 PHE A O 1
ATOM 1657 N N . HIS A 1 201 ? 31.424 -2.942 -67.092 1.00 86.31 201 HIS A N 1
ATOM 1658 C CA . HIS A 1 201 ? 31.896 -2.198 -68.257 1.00 86.31 201 HIS A CA 1
ATOM 1659 C C . HIS A 1 201 ? 32.943 -2.987 -69.051 1.00 86.31 201 HIS A C 1
ATOM 1661 O O . HIS A 1 201 ? 32.807 -3.091 -70.266 1.00 86.31 201 HIS A O 1
ATOM 1667 N N . ILE A 1 202 ? 33.917 -3.595 -68.365 1.00 85.56 202 ILE A N 1
ATOM 1668 C CA . ILE A 1 202 ? 34.929 -4.472 -68.976 1.00 85.56 202 ILE A CA 1
ATOM 1669 C C . ILE A 1 202 ? 34.250 -5.638 -69.698 1.00 85.56 202 ILE A C 1
ATOM 1671 O O . ILE A 1 202 ? 34.478 -5.823 -70.886 1.00 85.56 202 ILE A O 1
ATOM 1675 N N . HIS A 1 203 ? 33.331 -6.342 -69.029 1.00 84.50 203 HIS A N 1
ATOM 1676 C CA . HIS A 1 203 ? 32.601 -7.452 -69.642 1.00 84.50 203 HIS A CA 1
ATOM 1677 C C . HIS A 1 203 ? 31.830 -7.026 -70.901 1.00 84.50 203 HIS A C 1
ATOM 1679 O O . HIS A 1 203 ? 31.806 -7.738 -71.900 1.00 84.50 203 HIS A O 1
ATOM 1685 N N . ARG A 1 204 ? 31.223 -5.830 -70.888 1.00 78.44 204 ARG A N 1
ATOM 1686 C CA . ARG A 1 204 ? 30.542 -5.285 -72.067 1.00 78.44 204 ARG A CA 1
ATOM 1687 C C . ARG A 1 204 ? 31.513 -5.052 -73.227 1.00 78.44 204 ARG A C 1
ATOM 1689 O O . ARG A 1 204 ? 31.146 -5.359 -74.353 1.00 78.44 204 ARG A O 1
ATOM 1696 N N . LEU A 1 205 ? 32.701 -4.501 -72.968 1.00 79.19 205 LEU A N 1
ATOM 1697 C CA . LEU A 1 205 ? 33.722 -4.269 -73.996 1.00 79.19 205 LEU A CA 1
ATOM 1698 C C . LEU A 1 205 ? 34.243 -5.590 -74.584 1.00 79.19 205 LEU A C 1
ATOM 1700 O O . LEU A 1 205 ? 34.308 -5.717 -75.802 1.00 79.19 205 LEU A O 1
ATOM 1704 N N . GLU A 1 206 ? 34.494 -6.598 -73.744 1.00 81.69 206 GLU A N 1
ATOM 1705 C CA . GLU A 1 206 ? 34.901 -7.943 -74.185 1.00 81.69 206 GLU A CA 1
ATOM 1706 C C . GLU A 1 206 ? 33.839 -8.607 -75.085 1.00 81.69 206 GLU A C 1
ATOM 1708 O O . GLU A 1 206 ? 34.177 -9.261 -76.071 1.00 81.69 206 GLU A O 1
ATOM 1713 N N . CYS A 1 207 ? 32.545 -8.405 -74.801 1.00 72.19 207 CYS A N 1
ATOM 1714 C CA . CYS A 1 207 ? 31.464 -8.882 -75.670 1.00 72.19 207 CYS A CA 1
ATOM 1715 C C . CYS A 1 207 ? 31.394 -8.157 -77.026 1.00 72.19 207 CYS A C 1
ATOM 1717 O O . CYS A 1 207 ? 30.926 -8.758 -77.991 1.00 72.19 207 CYS A O 1
ATOM 1719 N N . TYR A 1 208 ? 31.829 -6.893 -77.118 1.00 61.69 208 TYR A N 1
ATOM 1720 C CA . TYR A 1 208 ? 31.881 -6.164 -78.393 1.00 61.69 208 TYR A CA 1
ATOM 1721 C C . TYR A 1 208 ? 33.040 -6.645 -79.275 1.00 61.69 208 TYR A C 1
ATOM 1723 O O . TYR A 1 208 ? 32.835 -6.851 -80.467 1.00 61.69 208 TYR A O 1
ATOM 1731 N N . GLU A 1 209 ? 34.219 -6.899 -78.701 1.00 59.94 209 GLU A N 1
ATOM 1732 C CA . GLU A 1 209 ? 35.387 -7.376 -79.462 1.00 59.94 209 GLU A CA 1
ATOM 1733 C C . GLU A 1 209 ? 35.218 -8.814 -79.992 1.00 59.94 209 GLU A C 1
ATOM 1735 O O . GLU A 1 209 ? 35.730 -9.144 -81.060 1.00 59.94 209 GLU A O 1
ATOM 1740 N N . TYR A 1 210 ? 34.438 -9.665 -79.314 1.00 54.28 210 TYR A N 1
ATOM 1741 C CA . TYR A 1 210 ? 34.116 -11.016 -79.805 1.00 54.28 210 TYR A CA 1
ATOM 1742 C C . TYR A 1 210 ? 32.978 -11.066 -80.843 1.00 54.28 210 TYR A C 1
ATOM 1744 O O . TYR A 1 210 ? 32.792 -12.100 -81.486 1.00 54.28 210 TYR A O 1
ATOM 1752 N N . GLY A 1 211 ? 32.224 -9.977 -81.030 1.00 53.56 211 GLY A N 1
ATOM 1753 C CA . GLY A 1 211 ? 31.119 -9.894 -81.995 1.00 53.56 211 GLY A CA 1
ATOM 1754 C C . GLY A 1 211 ? 31.540 -9.590 -83.439 1.00 53.56 211 GLY A C 1
ATOM 1755 O O . GLY A 1 211 ? 30.731 -9.762 -84.345 1.00 53.56 211 GLY A O 1
ATOM 1756 N N . GLU A 1 212 ? 32.789 -9.170 -83.670 1.00 50.44 212 GLU A N 1
ATOM 1757 C CA . GLU A 1 212 ? 33.324 -8.830 -85.003 1.00 50.44 212 GLU A CA 1
ATOM 1758 C C . GLU A 1 212 ? 34.156 -9.953 -85.661 1.00 50.44 212 GLU A C 1
ATOM 1760 O O . GLU A 1 212 ? 34.596 -9.796 -86.795 1.00 50.44 212 GLU A O 1
ATOM 1765 N N . SER A 1 213 ? 34.354 -11.109 -85.009 1.00 50.31 213 SER A N 1
ATOM 1766 C CA . SER A 1 213 ? 35.138 -12.241 -85.563 1.00 50.31 213 SER A CA 1
ATOM 1767 C C . SER A 1 213 ? 34.306 -13.404 -86.134 1.00 50.31 213 SER A C 1
ATOM 1769 O O . SER A 1 213 ? 34.856 -14.455 -86.461 1.00 50.31 213 SER A O 1
ATOM 1771 N N . THR A 1 214 ? 32.992 -13.239 -86.302 1.00 49.78 214 THR A N 1
ATOM 1772 C CA . THR A 1 214 ? 32.138 -14.199 -87.031 1.00 49.78 214 THR A CA 1
ATOM 1773 C C . THR A 1 214 ? 31.210 -13.470 -87.998 1.00 49.78 214 THR A C 1
ATOM 1775 O O . THR A 1 214 ? 30.009 -13.351 -87.750 1.00 49.78 214 THR A O 1
ATOM 1778 N N . GLY A 1 215 ? 31.783 -12.963 -89.086 1.00 43.19 215 GLY A N 1
ATOM 1779 C CA . GLY A 1 215 ? 31.079 -12.440 -90.254 1.00 43.19 215 GLY A CA 1
ATOM 1780 C C . GLY A 1 215 ? 31.849 -12.807 -91.507 1.00 43.19 215 GLY A C 1
ATOM 1781 O O . GLY A 1 215 ? 33.059 -12.497 -91.532 1.00 43.19 215 GLY A O 1
#

Radius of gyration: 33.42 Å; chains: 1; bounding box: 68×35×116 Å

Sequence (215 aa):
MSSKQFAVSLEPSLESSSSNAPKEDVLIHCAEGLGTDTFKICKEYMRPMKKSLRKMALPADLPREKKLKYTRRSLIRLGDHIDVFLQDYCKPWEVNHWRKVMWRFVSLFSQMDAKTLHRLYKYTKSNQMDRLYKYTKSNQMDKFLRRAETQALYKKLSLLEEHQIKLITAKLDGLEVNQKIAALKAKITQYFSKEVALKFHIHRLECYEYGESTG

Foldseek 3Di:
DDQPEPPPDPDDDDDDDDDDDPPVVVLVVVLPPQDPVLLVVLCVLCVVVVVLLLVQLPDPPDDLVVNLVSLLVSLQVLVVSQVCCLVRYNDPVCSVVSLQSNLSSSCSSHLDHSVVSVVLSVCSVVVVVVVSVVCSPPCVVVVSVVVVVVVVVVVVVVVVVVVVVVVVVVVVVVPCVVVVVVVVVVVVVVVVVVVVVVVVVVVVVVVVVVVPPPD

Organism: Pleurodeles waltl (NCBI:txid8319)

Secondary structure (DSSP, 8-state):
---------------------THHHHHHHTTTTS-HHHHHHHHHHHGGGHHHHHHHS--TTS-HHHHHHHHHHHHHHHHHHHHHHHHHT--TTTHHHHHHHHHHHHHTTSSS-HHHHHHHHHHHHTT-HHHHHHHHHSTHHHHHHHHHHHHHHHHHHHHHHHHHHHHHHHHHHHSTHHHHHHHHHHHHHHHHHHHHHHHHHHHHHHHHHTTSS--